Protein AF-A0A969NGI0-F1 (afdb_monomer)

Secondary structure (DSSP, 8-state):
---PBEEEEE--TTT-SS-HHHHHHHHHHHHHTTB-EEEES-HHHHHHTT---HHHH-SSS-EEEEES-HHHHHHHHHHTT----TTTEEEEETTTS-TTHHHHS-B-BS--EEE---S-------EE-TTT-----HHHHH-TT--EEE-TTS-EEES-GGGSPTT--HHHHH-TT--EE-TT-SSTTTTS-SS-----TTSHHHHHHH-S-HHHHHHHHHHHGGGS--

Structure (mmCIF, N/CA/C/O backbone):
data_AF-A0A969NGI0-F1
#
_entry.id   AF-A0A969NGI0-F1
#
loop_
_atom_site.group_PDB
_atom_site.id
_atom_site.type_symbol
_atom_site.label_atom_id
_atom_site.label_alt_id
_atom_site.label_comp_id
_atom_site.label_asym_id
_atom_site.label_entity_id
_atom_site.label_seq_id
_atom_site.pdbx_PDB_ins_code
_atom_site.Cartn_x
_atom_site.Cartn_y
_atom_site.Cartn_z
_atom_site.occupancy
_atom_site.B_iso_or_equiv
_atom_site.auth_seq_id
_atom_site.auth_comp_id
_atom_site.auth_asym_id
_atom_site.auth_atom_id
_atom_site.pdbx_PDB_model_num
ATOM 1 N N . MET A 1 1 ? 30.986 -6.145 -2.342 1.00 46.59 1 MET A N 1
ATOM 2 C CA . MET A 1 1 ? 30.003 -6.347 -3.427 1.00 46.59 1 MET A CA 1
ATOM 3 C C . MET A 1 1 ? 28.870 -5.375 -3.185 1.00 46.59 1 MET A C 1
ATOM 5 O O . MET A 1 1 ? 28.334 -5.388 -2.086 1.00 46.59 1 MET A O 1
ATOM 9 N N . VAL A 1 2 ? 28.566 -4.497 -4.141 1.00 55.62 2 VAL A N 1
ATOM 10 C CA . VAL A 1 2 ? 27.372 -3.644 -4.055 1.00 55.62 2 VAL A CA 1
ATOM 11 C C . VAL A 1 2 ? 26.175 -4.560 -4.284 1.00 55.62 2 VAL A C 1
ATOM 13 O O . VAL A 1 2 ? 26.032 -5.125 -5.365 1.00 55.62 2 VAL A O 1
ATOM 16 N N . THR A 1 3 ? 25.380 -4.804 -3.247 1.00 62.97 3 THR A N 1
ATOM 17 C CA . THR A 1 3 ? 24.124 -5.549 -3.376 1.00 62.97 3 THR A CA 1
ATOM 18 C C . THR A 1 3 ? 23.125 -4.664 -4.106 1.00 62.97 3 THR A C 1
ATOM 20 O O . THR A 1 3 ? 22.650 -3.676 -3.544 1.00 62.97 3 THR A O 1
ATOM 23 N N . MET A 1 4 ? 22.854 -5.008 -5.362 1.00 86.12 4 MET A N 1
ATOM 24 C CA . MET A 1 4 ? 21.851 -4.351 -6.194 1.00 86.12 4 MET A CA 1
ATOM 25 C C . MET A 1 4 ? 20.463 -4.610 -5.604 1.00 86.12 4 MET A C 1
ATOM 27 O O . MET A 1 4 ? 20.178 -5.716 -5.148 1.00 86.12 4 MET A O 1
ATOM 31 N N . SER A 1 5 ? 19.615 -3.585 -5.564 1.00 91.56 5 SER A N 1
ATOM 32 C CA . SER A 1 5 ? 18.258 -3.727 -5.031 1.00 91.56 5 SER A CA 1
ATOM 33 C C . SER A 1 5 ? 17.286 -4.161 -6.126 1.00 91.56 5 SER A C 1
ATOM 35 O O . SER A 1 5 ? 17.428 -3.793 -7.293 1.00 91.56 5 SER A O 1
ATOM 37 N N . LYS A 1 6 ? 16.241 -4.896 -5.754 1.00 93.75 6 LYS A N 1
ATOM 38 C CA . LYS A 1 6 ? 15.090 -5.127 -6.629 1.00 93.75 6 LYS A CA 1
ATOM 39 C C . LYS A 1 6 ? 14.174 -3.917 -6.645 1.00 93.75 6 LYS A C 1
ATOM 41 O O . LYS A 1 6 ? 14.033 -3.235 -5.631 1.00 93.75 6 LYS A O 1
ATOM 46 N N . LEU A 1 7 ? 13.515 -3.692 -7.776 1.00 95.69 7 LEU A N 1
ATOM 47 C CA . LEU A 1 7 ? 12.531 -2.631 -7.935 1.00 95.69 7 LEU A CA 1
ATOM 48 C C . LEU A 1 7 ? 11.138 -3.216 -8.173 1.00 95.69 7 LEU A C 1
ATOM 50 O O . LEU A 1 7 ? 10.926 -4.004 -9.096 1.00 95.69 7 LEU A O 1
ATOM 54 N N . VAL A 1 8 ? 10.174 -2.790 -7.361 1.00 96.94 8 VAL A N 1
ATOM 55 C CA . VAL A 1 8 ? 8.751 -3.091 -7.542 1.00 96.94 8 VAL A CA 1
ATOM 56 C C . VAL A 1 8 ? 7.985 -1.783 -7.689 1.00 96.94 8 VAL A C 1
ATOM 58 O O . VAL A 1 8 ? 8.116 -0.883 -6.861 1.00 96.94 8 VAL A O 1
ATOM 61 N N . LEU A 1 9 ? 7.166 -1.679 -8.732 1.00 96.94 9 LEU A N 1
ATOM 62 C CA . LEU A 1 9 ? 6.321 -0.521 -9.011 1.00 96.94 9 LEU A CA 1
ATOM 63 C C . LEU A 1 9 ? 4.854 -0.942 -8.957 1.00 96.94 9 LEU A C 1
ATOM 65 O O . LEU A 1 9 ? 4.427 -1.780 -9.744 1.00 96.94 9 LEU A O 1
ATOM 69 N N . CYS A 1 10 ? 4.047 -0.349 -8.078 1.00 96.50 10 CYS A N 1
ATOM 70 C CA . CYS A 1 10 ? 2.593 -0.536 -8.119 1.00 96.50 10 CYS A CA 1
ATOM 71 C C . CYS A 1 10 ? 1.940 0.552 -8.968 1.00 96.50 10 CYS A C 1
ATOM 73 O O . CYS A 1 10 ? 1.888 1.701 -8.551 1.00 96.50 10 CYS A O 1
ATOM 75 N N . ALA A 1 11 ? 1.359 0.195 -10.112 1.00 94.94 11 ALA A N 1
ATOM 76 C CA . ALA A 1 11 ? 0.718 1.123 -11.043 1.00 94.94 11 ALA A CA 1
ATOM 77 C C . ALA A 1 11 ? -0.575 1.759 -10.501 1.00 94.94 11 ALA A C 1
ATOM 79 O O . ALA A 1 11 ? -1.042 2.775 -11.018 1.00 94.94 11 ALA A O 1
ATOM 80 N N . CYS A 1 12 ? -1.185 1.157 -9.473 1.00 92.69 12 CYS A N 1
ATOM 81 C CA . CYS A 1 12 ? -2.459 1.590 -8.898 1.00 92.69 12 CYS A CA 1
ATOM 82 C C . CYS A 1 12 ? -3.544 1.827 -9.975 1.00 92.69 12 CYS A C 1
ATOM 84 O O . CYS A 1 12 ? -4.288 2.812 -9.920 1.00 92.69 12 CYS A O 1
ATOM 86 N N . LYS A 1 13 ? -3.656 0.915 -10.953 1.00 90.44 13 LYS A N 1
ATOM 87 C CA . LYS A 1 13 ? -4.439 1.065 -12.197 1.00 90.44 13 LYS A CA 1
ATOM 88 C C . LYS A 1 13 ? -5.887 1.523 -11.976 1.00 90.44 13 LYS A C 1
ATOM 90 O O . LYS A 1 13 ? -6.395 2.335 -12.751 1.00 90.44 13 LYS A O 1
ATOM 95 N N . ARG A 1 14 ? -6.544 1.068 -10.897 1.00 85.88 14 ARG A N 1
ATOM 96 C CA . ARG A 1 14 ? -7.915 1.485 -10.531 1.00 85.88 14 ARG A CA 1
ATOM 97 C C . ARG A 1 14 ? -7.978 2.746 -9.667 1.00 85.88 14 ARG A C 1
ATOM 99 O O . ARG A 1 14 ? -8.937 3.500 -9.764 1.00 85.88 14 ARG A O 1
ATOM 106 N N . GLY A 1 15 ? -6.979 2.966 -8.813 1.00 83.12 15 GLY A N 1
ATOM 107 C CA . GLY A 1 15 ? -6.981 4.044 -7.816 1.00 83.12 15 GLY A CA 1
ATOM 108 C C . GLY A 1 15 ? -6.393 5.363 -8.293 1.00 83.12 15 GLY A C 1
ATOM 109 O O . GLY A 1 15 ? -6.634 6.385 -7.662 1.00 83.12 15 GLY A O 1
ATOM 110 N N . LYS A 1 16 ? -5.601 5.334 -9.374 1.00 84.44 16 LYS A N 1
ATOM 111 C CA . LYS A 1 16 ? -4.950 6.509 -9.975 1.00 84.44 16 LYS A CA 1
ATOM 112 C C . LYS A 1 16 ? -4.146 7.348 -8.969 1.00 84.44 16 LYS A C 1
ATOM 114 O O . LYS A 1 16 ? -4.001 8.553 -9.141 1.00 84.44 16 LYS A O 1
ATOM 119 N N . LYS A 1 17 ? -3.591 6.706 -7.930 1.00 91.12 17 LYS A N 1
ATOM 120 C CA . LYS A 1 17 ? -2.657 7.349 -6.983 1.00 91.12 17 LYS A CA 1
ATOM 121 C C . LYS A 1 17 ? -1.345 7.764 -7.652 1.00 91.12 17 LYS A C 1
ATOM 123 O O . LYS A 1 17 ? -0.640 8.616 -7.126 1.00 91.12 17 LYS A O 1
ATOM 128 N N . ILE A 1 18 ? -1.051 7.177 -8.809 1.00 92.00 18 ILE A N 1
ATOM 129 C CA . ILE A 1 18 ? 0.084 7.500 -9.666 1.00 92.00 18 ILE A CA 1
ATOM 130 C C . ILE A 1 18 ? -0.477 7.891 -11.027 1.00 92.00 18 ILE A C 1
ATOM 132 O O . ILE A 1 18 ? -1.380 7.224 -11.546 1.00 92.00 18 ILE A O 1
ATOM 136 N N . SER A 1 19 ? 0.019 8.989 -11.594 1.00 92.00 19 SER A N 1
ATOM 137 C CA . SER A 1 19 ? -0.389 9.396 -12.934 1.00 92.00 19 SER A CA 1
ATOM 138 C C . SER A 1 19 ? 0.176 8.425 -13.972 1.00 92.00 19 SER A C 1
ATOM 140 O O . SER A 1 19 ? 1.295 7.928 -13.842 1.00 92.00 19 SER A O 1
ATOM 142 N N . ARG A 1 20 ? -0.599 8.170 -15.033 1.00 92.00 20 ARG A N 1
ATOM 143 C CA . ARG A 1 20 ? -0.162 7.302 -16.138 1.00 92.00 20 ARG A CA 1
ATOM 144 C C . ARG A 1 20 ? 1.103 7.831 -16.812 1.00 92.00 20 ARG A C 1
ATOM 146 O O . ARG A 1 20 ? 1.956 7.031 -17.162 1.00 92.00 20 ARG A O 1
ATOM 153 N N . GLN A 1 21 ? 1.221 9.155 -16.936 1.00 93.62 21 GLN A N 1
ATOM 154 C CA . GLN A 1 21 ? 2.397 9.800 -17.513 1.00 93.62 21 GLN A CA 1
ATOM 155 C C . GLN A 1 21 ? 3.650 9.502 -16.688 1.00 93.62 21 GLN A C 1
ATOM 157 O O . GLN A 1 21 ? 4.588 8.927 -17.217 1.00 93.62 21 GLN A O 1
ATOM 162 N N . LYS A 1 22 ? 3.619 9.772 -15.373 1.00 92.94 22 LYS A N 1
ATOM 163 C CA . LYS A 1 22 ? 4.770 9.531 -14.493 1.00 92.94 22 LYS A CA 1
ATOM 164 C C . LYS A 1 22 ? 5.212 8.070 -14.516 1.00 92.94 22 LYS A C 1
ATOM 166 O O . LYS A 1 22 ? 6.403 7.794 -14.571 1.00 92.94 22 LYS A O 1
ATOM 171 N N . LEU A 1 23 ? 4.251 7.142 -14.487 1.00 94.44 23 LEU A N 1
ATOM 172 C CA . LEU A 1 23 ? 4.555 5.719 -14.594 1.00 94.44 23 LEU A CA 1
ATOM 173 C C . LEU A 1 23 ? 5.190 5.387 -15.952 1.00 94.44 23 LEU A C 1
ATOM 175 O O . LEU A 1 23 ? 6.206 4.711 -15.978 1.00 94.44 23 LEU A O 1
ATOM 179 N N . SER A 1 24 ? 4.627 5.880 -17.058 1.00 95.00 24 SER A N 1
ATOM 180 C CA . SER A 1 24 ? 5.176 5.660 -18.402 1.00 95.00 24 SER A CA 1
ATOM 181 C C . SER A 1 24 ? 6.603 6.189 -18.537 1.00 95.00 24 SER A C 1
ATOM 183 O O . SER A 1 24 ? 7.451 5.497 -19.093 1.00 95.00 24 SER A O 1
ATOM 185 N N . ASP A 1 25 ? 6.874 7.385 -18.011 1.00 94.62 25 ASP A N 1
ATOM 186 C CA . ASP A 1 25 ? 8.200 8.002 -18.063 1.00 94.62 25 ASP A CA 1
ATOM 187 C C . ASP A 1 25 ? 9.217 7.177 -17.260 1.00 94.62 25 ASP A C 1
ATOM 189 O O . ASP A 1 25 ? 10.333 6.945 -17.720 1.00 94.62 25 ASP A O 1
ATOM 193 N N . TRP A 1 26 ? 8.824 6.689 -16.077 1.00 95.06 26 TRP A N 1
ATOM 194 C CA . TRP A 1 26 ? 9.656 5.796 -15.268 1.00 95.06 26 TRP A CA 1
ATOM 195 C C . TRP A 1 26 ? 9.949 4.472 -15.962 1.00 95.06 26 TRP A C 1
ATOM 197 O O . TRP A 1 26 ? 11.100 4.054 -15.983 1.00 95.06 26 TRP A O 1
ATOM 207 N N . LEU A 1 27 ? 8.938 3.814 -16.533 1.00 95.69 27 LEU A N 1
ATOM 208 C CA . LEU A 1 27 ? 9.131 2.533 -17.218 1.00 95.69 27 LEU A CA 1
ATOM 209 C C . LEU A 1 27 ? 10.072 2.687 -18.419 1.00 95.69 27 LEU A C 1
ATOM 211 O O . LEU A 1 27 ? 11.029 1.930 -18.532 1.00 95.69 27 LEU A O 1
ATOM 215 N N . HIS A 1 28 ? 9.870 3.724 -19.237 1.00 95.50 28 HIS A N 1
ATOM 216 C CA . HIS A 1 28 ? 10.745 4.028 -20.370 1.00 95.50 28 HIS A CA 1
ATOM 217 C C . HIS A 1 28 ? 12.202 4.260 -19.937 1.00 95.50 28 HIS A C 1
ATOM 219 O O . HIS A 1 28 ? 13.128 3.760 -20.570 1.00 95.50 28 HIS A O 1
ATOM 225 N N . GLU A 1 29 ? 12.422 4.994 -18.845 1.00 93.31 29 GLU A N 1
ATOM 226 C CA . GLU A 1 29 ? 13.767 5.228 -18.310 1.00 93.31 29 GLU A CA 1
ATOM 227 C C . GLU A 1 29 ? 14.429 3.940 -17.801 1.00 93.31 29 GLU A C 1
ATOM 229 O O . GLU A 1 29 ? 15.599 3.687 -18.086 1.00 93.31 29 GLU A O 1
ATOM 234 N N . LEU A 1 30 ? 13.683 3.106 -17.073 1.00 95.00 30 LEU A N 1
ATOM 235 C CA . LEU A 1 30 ? 14.184 1.833 -16.556 1.00 95.00 30 LEU A CA 1
ATOM 236 C C . LEU A 1 30 ? 14.555 0.874 -17.689 1.00 95.00 30 LEU A C 1
ATOM 238 O O . LEU A 1 30 ? 15.630 0.271 -17.646 1.00 95.00 30 LEU A O 1
ATOM 242 N N . ASP A 1 31 ? 13.709 0.791 -18.719 1.00 94.94 31 ASP A N 1
ATOM 243 C CA . ASP A 1 31 ? 13.956 -0.018 -19.912 1.00 94.94 31 ASP A CA 1
ATOM 244 C C . ASP A 1 31 ? 15.225 0.463 -20.645 1.00 94.94 31 ASP A C 1
ATOM 246 O O . ASP A 1 31 ? 16.099 -0.347 -20.960 1.00 94.94 31 ASP A O 1
ATOM 250 N N . ASN A 1 32 ? 15.400 1.781 -20.826 1.00 93.56 32 ASN A N 1
ATOM 251 C CA . ASN A 1 32 ? 16.601 2.361 -21.449 1.00 93.56 32 ASN A CA 1
ATOM 252 C C . ASN A 1 32 ? 17.891 2.048 -20.681 1.00 93.56 32 ASN A C 1
ATOM 254 O O . ASN A 1 32 ? 18.953 1.874 -21.279 1.00 93.56 32 ASN A O 1
ATOM 258 N N . GLN A 1 33 ? 17.809 1.965 -19.354 1.00 91.44 33 GLN A N 1
ATOM 259 C CA . GLN A 1 33 ? 18.940 1.625 -18.496 1.00 91.44 33 GLN A CA 1
ATOM 260 C C . GLN A 1 33 ? 19.107 0.114 -18.270 1.00 91.44 33 GLN A C 1
ATOM 262 O O . GLN A 1 33 ? 19.996 -0.284 -17.505 1.00 91.44 33 GLN A O 1
ATOM 267 N N . ASN A 1 34 ? 18.279 -0.732 -18.894 1.00 94.25 34 ASN A N 1
ATOM 268 C CA . ASN A 1 34 ? 18.240 -2.183 -18.686 1.00 94.25 34 ASN A CA 1
ATOM 269 C C . ASN A 1 34 ? 18.039 -2.578 -17.204 1.00 94.25 34 ASN A C 1
ATOM 271 O O . ASN A 1 34 ? 18.604 -3.566 -16.730 1.00 94.25 34 ASN A O 1
ATOM 275 N N . VAL A 1 35 ? 17.298 -1.771 -16.439 1.00 94.19 35 VAL A N 1
ATOM 276 C CA . VAL A 1 35 ? 16.953 -2.060 -15.040 1.00 94.19 35 VAL A CA 1
ATOM 277 C C . VAL A 1 35 ? 15.748 -2.995 -15.000 1.00 94.19 35 VAL A C 1
ATOM 279 O O . VAL A 1 35 ? 14.689 -2.670 -15.529 1.00 94.19 35 VAL A O 1
ATOM 282 N N . ALA A 1 36 ? 15.893 -4.133 -14.321 1.00 94.19 36 ALA A N 1
ATOM 283 C CA . ALA A 1 36 ? 14.798 -5.067 -14.107 1.00 94.19 36 ALA A CA 1
ATOM 284 C C . ALA A 1 36 ? 13.831 -4.523 -13.048 1.00 94.19 36 ALA A C 1
ATOM 286 O O . ALA A 1 36 ? 14.239 -4.133 -11.950 1.00 94.19 36 ALA A O 1
ATOM 287 N N . TYR A 1 37 ? 12.534 -4.571 -13.342 1.00 95.38 37 TYR A N 1
ATOM 288 C CA . TYR A 1 37 ? 11.488 -4.226 -12.382 1.00 95.38 37 TYR A CA 1
ATOM 289 C C . TYR A 1 37 ? 10.327 -5.219 -12.399 1.00 95.38 37 TYR A C 1
ATOM 291 O O . TYR A 1 37 ? 10.064 -5.922 -13.374 1.00 95.38 37 TYR A O 1
ATOM 299 N N . THR A 1 38 ? 9.586 -5.249 -11.295 1.00 96.69 38 THR A N 1
ATOM 300 C CA . THR A 1 38 ? 8.280 -5.907 -11.213 1.00 96.69 38 THR A CA 1
ATOM 301 C C . THR A 1 38 ? 7.183 -4.855 -11.231 1.00 96.69 38 THR A C 1
ATOM 303 O O . THR A 1 38 ? 7.055 -4.073 -10.290 1.00 96.69 38 THR A O 1
ATOM 306 N N . LEU A 1 39 ? 6.371 -4.839 -12.284 1.00 96.94 39 LEU A N 1
ATOM 307 C CA . LEU A 1 39 ? 5.203 -3.973 -12.388 1.00 96.94 39 LEU A CA 1
ATOM 308 C C . LEU A 1 39 ? 3.969 -4.684 -11.829 1.00 96.94 39 LEU A C 1
ATOM 310 O O . LEU A 1 39 ? 3.529 -5.700 -12.354 1.00 96.94 39 LEU A O 1
ATOM 314 N N . VAL A 1 40 ? 3.383 -4.132 -10.776 1.00 96.00 40 VAL A N 1
ATOM 315 C CA . VAL A 1 40 ? 2.151 -4.617 -10.152 1.00 96.00 40 VAL A CA 1
ATOM 316 C C . VAL A 1 40 ? 0.988 -3.727 -10.582 1.00 96.00 40 VAL A C 1
ATOM 318 O O . VAL A 1 40 ? 0.948 -2.552 -10.224 1.00 96.00 40 VAL A O 1
ATOM 321 N N . ASP A 1 41 ? 0.003 -4.269 -11.300 1.00 93.81 41 ASP A N 1
ATOM 322 C CA . ASP A 1 41 ? -1.117 -3.468 -11.823 1.00 93.81 41 ASP A CA 1
ATOM 323 C C . ASP A 1 41 ? -1.959 -2.827 -10.707 1.00 93.81 41 ASP A C 1
ATOM 325 O O . ASP A 1 41 ? -2.266 -1.627 -10.734 1.00 93.81 41 ASP A O 1
ATOM 329 N N . ASP A 1 42 ? -2.342 -3.622 -9.706 1.00 93.06 42 ASP A N 1
ATOM 330 C CA . ASP A 1 42 ? -3.103 -3.152 -8.550 1.00 93.06 42 ASP A CA 1
ATOM 331 C C . ASP A 1 42 ? -2.818 -4.004 -7.309 1.00 93.06 42 ASP A C 1
ATOM 333 O O . ASP A 1 42 ? -3.464 -5.027 -7.068 1.00 93.06 42 ASP A O 1
ATOM 337 N N . LEU A 1 43 ? -1.870 -3.544 -6.485 1.00 95.12 43 LEU A N 1
ATOM 338 C CA . LEU A 1 43 ? -1.505 -4.209 -5.230 1.00 95.12 43 LEU A CA 1
ATOM 339 C C . LEU A 1 43 ? -2.720 -4.435 -4.323 1.00 95.12 43 LEU A C 1
ATOM 341 O O . LEU A 1 43 ? -2.817 -5.469 -3.672 1.00 95.12 43 LEU A O 1
ATOM 345 N N . CYS A 1 44 ? -3.673 -3.499 -4.299 1.00 93.81 44 CYS A N 1
ATOM 346 C CA . CYS A 1 44 ? -4.852 -3.646 -3.456 1.00 93.81 44 CYS A CA 1
ATOM 347 C C . CYS A 1 44 ? -5.727 -4.822 -3.910 1.00 93.81 44 CYS A C 1
ATOM 349 O O . CYS A 1 44 ? -6.346 -5.473 -3.073 1.00 93.81 44 CYS A O 1
ATOM 351 N N . GLY A 1 45 ? -5.796 -5.090 -5.215 1.00 91.94 45 GLY A N 1
ATOM 352 C CA . GLY A 1 45 ? -6.621 -6.170 -5.758 1.00 91.94 45 GLY A CA 1
ATOM 353 C C . GLY A 1 45 ? -6.004 -7.528 -5.488 1.00 91.94 45 GLY A C 1
ATOM 354 O O . GLY A 1 45 ? -6.692 -8.454 -5.061 1.00 91.94 45 GLY A O 1
ATOM 355 N N . LEU A 1 46 ? -4.688 -7.610 -5.669 1.00 92.06 46 LEU A N 1
ATOM 356 C CA . LEU A 1 46 ? -3.923 -8.814 -5.379 1.00 92.06 46 LEU A CA 1
ATOM 357 C C . LEU A 1 46 ? -3.942 -9.146 -3.884 1.00 92.06 46 LEU A C 1
ATOM 359 O O . LEU A 1 46 ? -4.242 -10.284 -3.527 1.00 92.06 46 LEU A O 1
ATOM 363 N N . ALA A 1 47 ? -3.715 -8.152 -3.018 1.00 92.00 47 ALA A N 1
ATOM 364 C CA . ALA A 1 47 ? -3.728 -8.337 -1.568 1.00 92.00 47 ALA A CA 1
ATOM 365 C C . ALA A 1 47 ? -5.105 -8.776 -1.048 1.00 92.00 47 ALA A C 1
ATOM 367 O O . ALA A 1 47 ? -5.194 -9.719 -0.270 1.00 92.00 47 ALA A O 1
ATOM 368 N N . ALA A 1 48 ? -6.192 -8.162 -1.530 1.00 88.38 48 ALA A N 1
ATOM 369 C CA . ALA A 1 48 ? -7.554 -8.515 -1.115 1.00 88.38 48 ALA A CA 1
ATOM 370 C C . ALA A 1 48 ? -7.978 -9.937 -1.520 1.00 88.38 48 ALA A C 1
ATOM 372 O O . ALA A 1 48 ? -8.961 -10.455 -0.998 1.00 88.38 48 ALA A O 1
ATOM 373 N N . LYS A 1 49 ? -7.302 -10.546 -2.500 1.00 84.88 49 LYS A N 1
ATOM 374 C CA . LYS A 1 49 ? -7.626 -11.884 -3.012 1.00 84.88 49 LYS A CA 1
ATOM 375 C C . LYS A 1 49 ? -6.555 -12.929 -2.701 1.00 84.88 49 LYS A C 1
ATOM 377 O O . LYS A 1 49 ? -6.672 -14.033 -3.223 1.00 84.88 49 LYS A O 1
ATOM 382 N N . GLY A 1 50 ? -5.541 -12.589 -1.899 1.00 79.88 50 GLY A N 1
ATOM 383 C CA . GLY A 1 50 ? -4.431 -13.492 -1.574 1.00 79.88 50 GLY A CA 1
ATOM 384 C C . GLY A 1 50 ? -3.664 -13.963 -2.814 1.00 79.88 50 GLY A C 1
ATOM 385 O O . GLY A 1 50 ? -3.273 -15.118 -2.892 1.00 79.88 50 GLY A O 1
ATOM 386 N N . LYS A 1 51 ? -3.529 -13.098 -3.828 1.00 83.44 51 LYS A N 1
ATOM 387 C CA . LYS A 1 51 ? -2.920 -13.419 -5.134 1.00 83.44 51 LYS A CA 1
ATOM 388 C C . LYS A 1 51 ? -1.533 -12.811 -5.331 1.00 83.44 51 LYS A C 1
ATOM 390 O O . LYS A 1 51 ? -1.125 -12.588 -6.465 1.00 83.44 51 LYS A O 1
ATOM 395 N N . ILE A 1 52 ? -0.868 -12.450 -4.244 1.00 88.00 52 ILE A N 1
ATOM 396 C CA . ILE A 1 52 ? 0.501 -11.950 -4.268 1.00 88.00 52 ILE A CA 1
ATOM 397 C C . ILE A 1 52 ? 1.291 -12.697 -3.211 1.00 88.00 52 ILE A C 1
ATOM 399 O O . ILE A 1 52 ? 0.859 -12.785 -2.062 1.00 88.00 52 ILE A O 1
ATOM 403 N N . GLU A 1 53 ? 2.430 -13.234 -3.615 1.00 87.44 53 GLU A N 1
ATOM 404 C CA . GLU A 1 53 ? 3.342 -13.973 -2.753 1.00 87.44 53 GLU A CA 1
ATOM 405 C C . GLU A 1 53 ? 4.626 -13.174 -2.509 1.00 87.44 53 GLU A C 1
ATOM 407 O O . GLU A 1 53 ? 4.896 -12.165 -3.160 1.00 87.44 53 GLU A O 1
ATOM 412 N N . LEU A 1 54 ? 5.455 -13.609 -1.554 1.00 84.06 54 LEU A N 1
ATOM 413 C CA . LEU A 1 54 ? 6.737 -12.945 -1.315 1.00 84.06 54 LEU A CA 1
ATOM 414 C C . LEU A 1 54 ? 7.625 -13.013 -2.565 1.00 84.06 54 LEU A C 1
ATOM 416 O O . LEU A 1 54 ? 8.130 -11.979 -2.978 1.00 84.06 54 LEU A O 1
ATOM 420 N N . SER A 1 55 ? 7.730 -14.187 -3.197 1.00 83.88 55 SER A N 1
ATOM 421 C CA . SER A 1 55 ? 8.501 -14.459 -4.427 1.00 83.88 55 SER A CA 1
ATOM 422 C C . SER A 1 55 ? 8.134 -13.546 -5.604 1.00 83.88 55 SER A C 1
ATOM 424 O O . SER A 1 55 ? 8.960 -13.262 -6.481 1.00 83.88 55 SER A O 1
ATOM 426 N N . ASP A 1 56 ? 6.901 -13.041 -5.619 1.00 81.81 56 ASP A N 1
ATOM 427 C CA . ASP A 1 56 ? 6.440 -12.089 -6.616 1.00 81.81 56 ASP A CA 1
ATOM 428 C C . ASP A 1 56 ? 7.153 -10.743 -6.494 1.00 81.81 56 ASP A C 1
ATOM 430 O O . ASP A 1 56 ? 7.438 -10.116 -7.514 1.00 81.81 56 ASP A O 1
ATOM 434 N N . VAL A 1 57 ? 7.484 -10.319 -5.276 1.00 83.31 57 VAL A N 1
ATOM 435 C CA . VAL A 1 57 ? 7.998 -8.973 -4.985 1.00 83.31 57 VAL A CA 1
ATOM 436 C C . VAL A 1 57 ? 9.409 -8.959 -4.397 1.00 83.31 57 VAL A C 1
ATOM 438 O O . VAL A 1 57 ? 10.068 -7.929 -4.462 1.00 83.31 57 VAL A O 1
ATOM 441 N N . SER A 1 58 ? 9.898 -10.072 -3.850 1.00 85.38 58 SER A N 1
ATOM 442 C CA . SER A 1 58 ? 11.224 -10.217 -3.248 1.00 85.38 58 SER A CA 1
ATOM 443 C C . SER A 1 58 ? 11.649 -11.691 -3.183 1.00 85.38 58 SER A C 1
ATOM 445 O O . SER A 1 58 ? 10.836 -12.591 -3.029 1.00 85.38 58 SER A O 1
ATOM 447 N N . ASP A 1 59 ? 12.946 -11.957 -3.255 1.00 81.44 59 ASP A N 1
ATOM 448 C CA . ASP A 1 59 ? 13.568 -13.270 -3.009 1.00 81.44 59 ASP A CA 1
ATOM 449 C C . ASP A 1 59 ? 14.490 -13.245 -1.780 1.00 81.44 59 ASP A C 1
ATOM 451 O O . ASP A 1 59 ? 15.347 -14.108 -1.607 1.00 81.44 59 ASP A O 1
ATOM 455 N N . GLY A 1 60 ? 14.313 -12.246 -0.911 1.00 77.00 60 GLY A N 1
ATOM 456 C CA . GLY A 1 60 ? 15.137 -12.048 0.277 1.00 77.00 60 GLY A CA 1
ATOM 457 C C . GLY A 1 60 ? 16.254 -11.018 0.106 1.00 77.00 60 GLY A C 1
ATOM 458 O O . GLY A 1 60 ? 16.887 -10.693 1.116 1.00 77.00 60 GLY A O 1
ATOM 459 N N . GLU A 1 61 ? 16.454 -10.481 -1.101 1.00 85.19 61 GLU A N 1
ATOM 460 C CA . GLU A 1 61 ? 17.283 -9.300 -1.366 1.00 85.19 61 GLU A CA 1
ATOM 461 C C . GLU A 1 61 ? 16.581 -7.989 -0.976 1.00 85.19 61 GLU A C 1
ATOM 463 O O . GLU A 1 61 ? 15.356 -7.919 -0.805 1.00 85.19 61 GLU A O 1
ATOM 468 N N . LYS A 1 62 ? 17.369 -6.911 -0.863 1.00 92.81 62 LYS A N 1
ATOM 469 C CA . LYS A 1 62 ? 16.836 -5.565 -0.637 1.00 92.81 62 LYS A CA 1
ATOM 470 C C . LYS A 1 62 ? 15.901 -5.186 -1.789 1.00 92.81 62 LYS A C 1
ATOM 472 O O . LYS A 1 62 ? 16.255 -5.302 -2.957 1.00 92.81 62 LYS A O 1
ATOM 477 N N . THR A 1 63 ? 14.700 -4.744 -1.454 1.00 95.00 63 THR A N 1
ATOM 478 C CA . THR A 1 63 ? 13.605 -4.467 -2.381 1.00 95.00 63 THR A CA 1
ATOM 479 C C . THR A 1 63 ? 13.106 -3.048 -2.153 1.00 95.00 63 THR A C 1
ATOM 481 O O . THR A 1 63 ? 12.607 -2.722 -1.077 1.00 95.00 63 THR A O 1
ATOM 484 N N . VAL A 1 64 ? 13.211 -2.202 -3.172 1.00 96.06 64 VAL A N 1
ATOM 485 C CA . VAL A 1 64 ? 12.580 -0.883 -3.191 1.00 96.06 64 VAL A CA 1
ATOM 486 C C . VAL A 1 64 ? 11.200 -1.026 -3.815 1.00 96.06 64 VAL A C 1
ATOM 488 O O . VAL A 1 64 ? 11.058 -1.474 -4.953 1.00 96.06 64 VAL A O 1
ATOM 491 N N . PHE A 1 65 ? 10.173 -0.640 -3.068 1.00 96.31 65 PHE A N 1
ATOM 492 C CA . PHE A 1 65 ? 8.785 -0.725 -3.491 1.00 96.31 65 PHE A CA 1
ATOM 493 C C . PHE A 1 65 ? 8.210 0.683 -3.626 1.00 96.31 65 PHE A C 1
ATOM 495 O O . PHE A 1 65 ? 7.997 1.380 -2.634 1.00 96.31 65 PHE A O 1
ATOM 502 N N . ILE A 1 66 ? 7.911 1.098 -4.853 1.00 97.12 66 ILE A N 1
ATOM 503 C CA . ILE A 1 66 ? 7.361 2.421 -5.147 1.00 97.12 66 ILE A CA 1
ATOM 504 C C . ILE A 1 66 ? 5.882 2.298 -5.518 1.00 97.12 66 ILE A C 1
ATOM 506 O O . ILE A 1 66 ? 5.493 1.484 -6.357 1.00 97.12 66 ILE A O 1
ATOM 510 N N . GLY A 1 67 ? 5.029 3.114 -4.902 1.00 97.00 67 GLY A N 1
ATOM 511 C CA . GLY A 1 67 ? 3.591 3.039 -5.153 1.00 97.00 67 GLY A CA 1
ATOM 512 C C . GLY A 1 67 ? 2.791 4.174 -4.523 1.00 97.00 67 GLY A C 1
ATOM 513 O O . GLY A 1 67 ? 3.123 5.342 -4.685 1.00 97.00 67 GLY A O 1
ATOM 514 N N . CYS A 1 68 ? 1.695 3.849 -3.832 1.00 96.06 68 CYS A N 1
ATOM 515 C CA . CYS A 1 68 ? 0.946 4.839 -3.053 1.00 96.06 68 CYS A CA 1
ATOM 516 C C . CYS A 1 68 ? 1.684 5.176 -1.741 1.00 96.06 68 CYS A C 1
ATOM 518 O O . CYS A 1 68 ? 2.901 5.315 -1.730 1.00 96.06 68 CYS A O 1
ATOM 520 N N . GLN A 1 69 ? 0.968 5.326 -0.627 1.00 97.31 69 GLN A N 1
ATOM 521 C C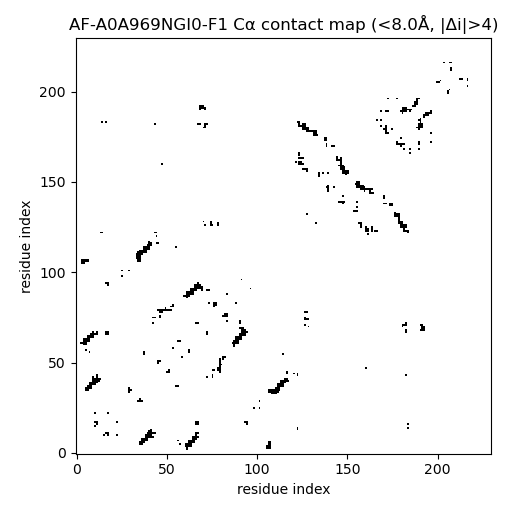A . GLN A 1 69 ? 1.589 5.637 0.657 1.00 97.31 69 GLN A CA 1
ATOM 522 C C . GLN A 1 69 ? 2.395 4.441 1.198 1.00 97.31 69 GLN A C 1
ATOM 524 O O . GLN A 1 69 ? 1.889 3.313 1.151 1.00 97.31 69 GLN A O 1
ATOM 529 N N . PRO A 1 70 ? 3.594 4.652 1.781 1.00 97.25 70 PRO A N 1
ATOM 530 C CA . PRO A 1 70 ? 4.403 3.586 2.374 1.00 97.25 70 PRO A CA 1
ATOM 531 C C . PRO A 1 70 ? 3.636 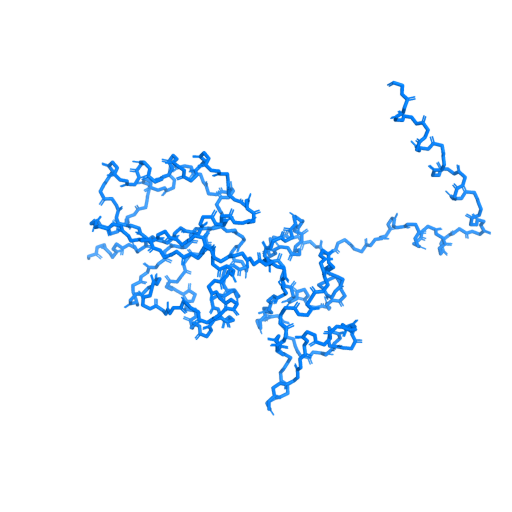2.730 3.387 1.00 97.25 70 PRO A C 1
ATOM 533 O O . PRO A 1 70 ? 3.625 1.503 3.281 1.00 97.25 70 PRO A O 1
ATOM 536 N N . LYS A 1 71 ? 2.903 3.368 4.312 1.00 97.00 71 LYS A N 1
ATOM 537 C CA . LYS A 1 71 ? 2.067 2.676 5.307 1.00 97.00 71 LYS A CA 1
ATOM 538 C C . LYS A 1 71 ? 0.975 1.826 4.652 1.00 97.00 71 LYS A C 1
ATOM 540 O O . LYS A 1 71 ? 0.679 0.734 5.129 1.00 97.00 71 LYS A O 1
ATOM 545 N N . ALA A 1 72 ? 0.390 2.294 3.549 1.00 97.25 72 ALA A N 1
ATOM 546 C CA . ALA A 1 72 ? -0.616 1.534 2.816 1.00 97.25 72 ALA A CA 1
ATOM 547 C C . ALA A 1 72 ? -0.008 0.298 2.143 1.00 97.25 72 ALA A C 1
ATOM 549 O O . ALA A 1 72 ? -0.526 -0.799 2.323 1.00 97.25 72 ALA A O 1
ATOM 550 N N . MET A 1 73 ? 1.101 0.452 1.413 1.00 97.12 73 MET A N 1
ATOM 551 C CA . MET A 1 73 ? 1.769 -0.669 0.736 1.00 97.12 73 MET A CA 1
ATOM 552 C C . MET A 1 73 ? 2.247 -1.735 1.723 1.00 97.12 73 MET A C 1
ATOM 554 O O . MET A 1 73 ? 1.972 -2.918 1.531 1.00 97.12 73 MET A O 1
ATOM 558 N N . ARG A 1 74 ? 2.880 -1.309 2.821 1.00 96.88 74 ARG A N 1
ATOM 559 C CA . ARG A 1 74 ? 3.320 -2.188 3.908 1.00 96.88 74 ARG A CA 1
ATOM 560 C C . ARG A 1 74 ? 2.172 -3.031 4.457 1.00 96.88 74 ARG A C 1
ATOM 562 O O . ARG A 1 74 ? 2.289 -4.251 4.546 1.00 96.88 74 ARG A O 1
ATOM 569 N N . ASN A 1 75 ? 1.064 -2.388 4.823 1.00 96.56 75 ASN A N 1
ATOM 570 C CA . ASN A 1 75 ? -0.060 -3.085 5.445 1.00 96.56 75 ASN A CA 1
ATOM 571 C C . ASN A 1 75 ? -0.873 -3.909 4.436 1.00 96.56 75 ASN A C 1
ATOM 573 O O . ASN A 1 75 ? -1.445 -4.920 4.822 1.00 96.56 75 ASN A O 1
ATOM 577 N N . LEU A 1 76 ? -0.855 -3.563 3.145 1.00 95.88 76 LEU A N 1
ATOM 578 C CA . LEU A 1 76 ? -1.396 -4.414 2.080 1.00 95.88 76 LEU A CA 1
ATOM 579 C C . LEU A 1 76 ? -0.623 -5.730 1.942 1.00 95.88 76 LEU A C 1
ATOM 581 O O . LEU A 1 76 ? -1.247 -6.784 1.874 1.00 95.88 76 LEU A O 1
ATOM 585 N N . LEU A 1 77 ? 0.714 -5.685 1.937 1.00 95.44 77 LEU A N 1
ATOM 586 C CA . LEU A 1 77 ? 1.539 -6.897 1.880 1.00 95.44 77 LEU A CA 1
ATOM 587 C C . LEU A 1 77 ? 1.345 -7.760 3.132 1.00 95.44 77 LEU A C 1
ATOM 589 O O . LEU A 1 77 ? 1.099 -8.957 3.013 1.00 95.44 77 LEU A O 1
ATOM 593 N N . LYS A 1 78 ? 1.347 -7.147 4.324 1.00 93.88 78 LYS A N 1
ATOM 594 C CA . LYS A 1 78 ? 1.050 -7.859 5.579 1.00 93.88 78 LYS A CA 1
ATOM 595 C C . LYS A 1 78 ? -0.339 -8.503 5.559 1.00 93.88 78 LYS A C 1
ATOM 597 O O . LYS A 1 78 ? -0.480 -9.652 5.959 1.00 93.88 78 LYS A O 1
ATOM 602 N N . ASN A 1 79 ? -1.352 -7.800 5.045 1.00 90.81 79 ASN A N 1
ATOM 603 C CA . ASN A 1 79 ? -2.709 -8.333 4.898 1.00 90.81 79 ASN A CA 1
ATOM 604 C C . ASN A 1 79 ? -2.791 -9.483 3.880 1.00 90.81 79 ASN A C 1
ATOM 606 O O . ASN A 1 79 ? -3.671 -10.326 3.988 1.00 90.81 79 ASN A O 1
ATOM 610 N N . ALA A 1 80 ? -1.880 -9.533 2.906 1.00 91.31 80 ALA A N 1
ATOM 611 C CA . ALA A 1 80 ? -1.741 -10.654 1.980 1.00 91.31 80 ALA A CA 1
ATOM 612 C C . ALA A 1 80 ? -0.979 -11.854 2.585 1.00 91.31 80 ALA A C 1
ATOM 614 O O . ALA A 1 80 ? -0.740 -12.832 1.887 1.00 91.31 80 ALA A O 1
ATOM 615 N N . GLY A 1 81 ? -0.571 -11.784 3.859 1.00 90.25 81 GLY A N 1
ATOM 616 C CA . GLY A 1 81 ? 0.215 -12.823 4.530 1.00 90.25 81 GLY A CA 1
ATOM 617 C C . GLY A 1 81 ? 1.728 -12.718 4.305 1.00 90.25 81 GLY A C 1
ATOM 618 O O . GLY A 1 81 ? 2.476 -13.581 4.764 1.00 90.25 81 GLY A O 1
ATOM 619 N N . ILE A 1 82 ? 2.207 -11.664 3.638 1.00 92.12 82 ILE A N 1
ATOM 620 C CA . ILE A 1 82 ? 3.635 -11.464 3.377 1.00 92.12 82 ILE A CA 1
ATOM 621 C C . ILE A 1 82 ? 4.297 -10.829 4.603 1.00 92.12 82 ILE A C 1
ATOM 623 O O . ILE A 1 82 ? 3.918 -9.745 5.055 1.00 92.12 82 ILE A O 1
ATOM 627 N N . GLN A 1 83 ? 5.338 -11.485 5.115 1.00 89.88 83 GLN A N 1
ATOM 628 C CA . GLN A 1 83 ? 6.185 -10.932 6.168 1.00 89.88 83 GLN A CA 1
ATOM 629 C C . GLN A 1 83 ? 7.074 -9.831 5.585 1.00 89.88 83 GLN A C 1
ATOM 631 O O . GLN A 1 83 ? 7.910 -10.077 4.716 1.00 89.88 83 GLN A O 1
ATOM 636 N N . VAL A 1 84 ? 6.881 -8.605 6.064 1.00 92.50 84 VAL A N 1
ATOM 637 C CA . VAL A 1 84 ? 7.647 -7.436 5.627 1.00 92.50 84 VAL A CA 1
ATOM 638 C C . VAL A 1 84 ? 8.775 -7.185 6.624 1.00 92.50 84 VAL A C 1
ATOM 640 O O . VAL A 1 84 ? 8.520 -6.727 7.737 1.00 92.50 84 VAL A O 1
ATOM 643 N N . ASP A 1 85 ? 10.009 -7.478 6.214 1.00 91.44 85 ASP A N 1
ATOM 644 C CA . ASP A 1 85 ? 11.229 -7.110 6.941 1.00 91.44 85 ASP A CA 1
ATOM 645 C C . ASP A 1 85 ? 11.616 -5.666 6.596 1.00 91.44 85 ASP A C 1
ATOM 647 O O . ASP A 1 85 ? 11.949 -5.353 5.451 1.00 91.44 85 ASP A O 1
ATOM 651 N N . GLU A 1 86 ? 11.575 -4.788 7.597 1.00 89.25 86 GLU A N 1
ATOM 652 C CA . GLU A 1 86 ? 11.875 -3.356 7.474 1.00 89.25 86 GLU A CA 1
ATOM 653 C C . GLU A 1 86 ? 13.315 -3.070 7.014 1.00 89.25 86 GLU A C 1
ATOM 655 O O . GLU A 1 86 ? 13.580 -2.007 6.462 1.00 89.25 86 GLU A O 1
ATOM 660 N N . ASN A 1 87 ? 14.247 -4.015 7.188 1.00 91.06 87 ASN A N 1
ATOM 661 C CA . ASN A 1 87 ? 15.622 -3.867 6.700 1.00 91.06 87 ASN A CA 1
ATOM 662 C C . ASN A 1 87 ? 15.765 -4.237 5.219 1.00 91.06 87 ASN A C 1
ATOM 664 O O . ASN A 1 87 ? 16.750 -3.868 4.575 1.00 91.06 87 ASN A O 1
ATOM 668 N N . LYS A 1 88 ? 14.802 -4.992 4.679 1.00 92.81 88 LYS A N 1
ATOM 669 C CA . LYS A 1 88 ? 14.814 -5.468 3.292 1.00 92.81 88 LYS A CA 1
ATOM 670 C C . LYS A 1 88 ? 13.884 -4.672 2.399 1.00 92.81 88 LYS A C 1
ATOM 672 O O . LYS A 1 88 ? 14.225 -4.471 1.241 1.00 92.81 88 LYS A O 1
ATOM 677 N N . PHE A 1 89 ? 12.741 -4.221 2.904 1.00 95.06 89 PHE A N 1
ATOM 678 C CA . PHE A 1 89 ? 11.781 -3.448 2.125 1.00 95.06 89 PHE A CA 1
ATOM 679 C C . PHE A 1 89 ? 11.922 -1.949 2.383 1.00 95.06 89 PHE A C 1
ATOM 681 O O . PHE A 1 89 ? 11.672 -1.474 3.487 1.00 95.06 89 PHE A O 1
ATOM 688 N N . ASP A 1 90 ? 12.229 -1.197 1.330 1.00 95.50 90 ASP A N 1
ATOM 689 C CA . ASP A 1 90 ? 12.190 0.263 1.336 1.00 95.50 90 ASP A CA 1
ATOM 690 C C . ASP A 1 90 ? 10.979 0.754 0.532 1.00 95.50 90 ASP A C 1
ATOM 692 O O . ASP A 1 90 ? 10.947 0.661 -0.696 1.00 95.50 90 ASP A O 1
ATOM 696 N N . PHE A 1 91 ? 9.955 1.253 1.223 1.00 96.88 91 PHE A N 1
ATOM 697 C CA . PHE A 1 91 ? 8.725 1.735 0.596 1.00 96.88 91 PHE A CA 1
ATOM 698 C C . PHE A 1 91 ? 8.809 3.230 0.288 1.00 96.88 91 PHE A C 1
ATOM 700 O O . PHE A 1 91 ? 8.978 4.044 1.196 1.00 96.88 91 PHE A O 1
ATOM 707 N N . LYS A 1 92 ? 8.589 3.609 -0.973 1.00 96.69 92 LYS A N 1
ATOM 708 C CA . LYS A 1 92 ? 8.599 5.007 -1.422 1.00 96.69 92 LYS A CA 1
ATOM 709 C C . LYS A 1 92 ? 7.244 5.445 -1.975 1.00 96.69 92 LYS A C 1
ATOM 711 O O . LYS A 1 92 ? 6.617 4.746 -2.775 1.00 96.69 92 LYS A O 1
ATOM 716 N N . ASN A 1 93 ? 6.802 6.638 -1.580 1.00 96.50 93 ASN A N 1
ATOM 717 C CA . ASN A 1 93 ? 5.615 7.256 -2.158 1.00 96.50 93 ASN A CA 1
ATOM 718 C C . ASN A 1 93 ? 5.925 7.744 -3.575 1.00 96.50 93 ASN A C 1
ATOM 720 O O . ASN A 1 93 ? 6.788 8.601 -3.768 1.00 96.50 93 ASN A O 1
ATOM 724 N N . ALA A 1 94 ? 5.196 7.255 -4.576 1.00 95.50 94 ALA A N 1
ATOM 725 C CA . ALA A 1 94 ? 5.458 7.627 -5.957 1.00 95.50 94 ALA A CA 1
ATOM 726 C C . ALA A 1 94 ? 5.231 9.113 -6.238 1.00 95.50 94 ALA A C 1
ATOM 728 O O . ALA A 1 94 ? 5.887 9.653 -7.115 1.00 95.50 94 ALA A O 1
ATOM 729 N N . LYS A 1 95 ? 4.322 9.799 -5.539 1.00 93.25 95 LYS A N 1
ATOM 730 C CA . LYS A 1 95 ? 4.094 11.244 -5.697 1.00 93.25 95 LYS A CA 1
ATOM 731 C C . LYS A 1 95 ? 5.318 12.048 -5.256 1.00 93.25 95 LYS A C 1
ATOM 733 O O . LYS A 1 95 ? 5.701 12.971 -5.967 1.00 93.25 95 LYS A O 1
ATOM 738 N N . GLU A 1 96 ? 5.925 11.667 -4.138 1.00 93.44 96 GLU A N 1
ATOM 739 C CA . GLU A 1 96 ? 7.055 12.370 -3.508 1.00 93.44 96 GLU A CA 1
ATOM 740 C C . GLU A 1 96 ? 8.414 11.941 -4.072 1.00 93.44 96 GLU A C 1
ATOM 742 O O . GLU A 1 96 ? 9.367 12.711 -4.032 1.00 93.44 96 GLU A O 1
ATOM 747 N N . THR A 1 97 ? 8.507 10.738 -4.642 1.00 94.06 97 THR A N 1
ATOM 748 C CA . THR A 1 97 ? 9.752 10.237 -5.238 1.00 94.06 97 THR A CA 1
ATOM 749 C C . THR A 1 97 ? 10.087 11.026 -6.511 1.00 94.06 97 THR A C 1
ATOM 751 O O . THR A 1 97 ? 9.273 11.024 -7.451 1.00 94.06 97 THR A O 1
ATOM 754 N N . PRO A 1 98 ? 11.250 11.701 -6.580 1.00 91.31 98 PRO A N 1
ATOM 755 C CA . PRO A 1 98 ? 11.671 12.431 -7.769 1.00 91.31 98 PRO A CA 1
ATOM 756 C C . PRO A 1 98 ? 12.021 11.470 -8.908 1.00 91.31 98 PRO A C 1
ATOM 758 O O . PRO A 1 98 ? 12.240 10.280 -8.698 1.00 91.31 98 PRO A O 1
ATOM 761 N N . PHE A 1 99 ? 12.066 11.986 -10.135 1.00 84.81 99 PHE A N 1
ATOM 762 C CA . PHE A 1 99 ? 12.378 11.167 -11.306 1.00 84.81 99 PHE A CA 1
ATOM 763 C C . PHE A 1 99 ? 13.800 10.588 -11.252 1.00 84.81 99 PHE A C 1
ATOM 765 O O . PHE A 1 99 ? 13.991 9.405 -11.524 1.00 84.81 99 PHE A O 1
ATOM 772 N N . ASP A 1 100 ? 14.772 11.392 -10.818 1.00 87.12 100 ASP A N 1
ATOM 773 C CA . ASP A 1 100 ? 16.187 11.006 -10.781 1.00 87.12 100 ASP A CA 1
ATOM 774 C C . ASP A 1 100 ? 16.522 9.971 -9.699 1.00 87.12 100 ASP A C 1
ATOM 776 O O . ASP A 1 100 ? 17.565 9.326 -9.780 1.00 87.12 100 ASP A O 1
ATOM 780 N N . PHE A 1 101 ? 15.603 9.695 -8.764 1.00 90.25 101 PHE A N 1
ATOM 781 C CA . PHE A 1 101 ? 15.761 8.613 -7.785 1.00 90.25 101 PHE A CA 1
ATOM 782 C C . PHE A 1 101 ? 16.094 7.272 -8.457 1.00 90.25 101 PHE A C 1
ATOM 784 O O . PHE A 1 101 ? 16.896 6.500 -7.936 1.00 90.25 101 PHE A O 1
ATOM 791 N N . LEU A 1 102 ? 15.509 7.003 -9.630 1.00 86.38 102 LEU A N 1
ATOM 792 C CA . LEU A 1 102 ? 15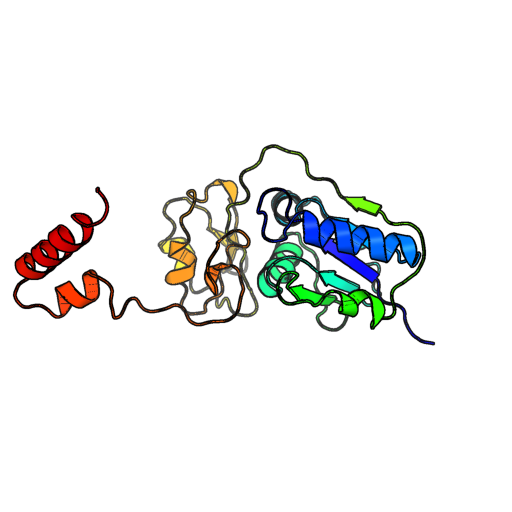.755 5.766 -10.373 1.00 86.38 102 LEU A CA 1
ATOM 793 C C . LEU A 1 102 ? 17.167 5.686 -10.976 1.00 86.38 102 LEU A C 1
ATOM 795 O O . LEU A 1 102 ? 17.631 4.589 -11.261 1.00 86.38 102 LEU A O 1
ATOM 799 N N . LYS A 1 103 ? 17.843 6.828 -11.155 1.00 82.75 103 LYS A N 1
ATOM 800 C CA . LYS A 1 103 ? 19.218 6.929 -11.675 1.00 82.75 103 LYS A CA 1
ATOM 801 C C . LYS A 1 103 ? 20.261 6.858 -10.565 1.00 82.75 103 LYS A C 1
ATOM 803 O O . LYS A 1 103 ? 21.354 6.351 -10.776 1.00 82.75 103 LYS A O 1
ATOM 808 N N . GLU A 1 104 ? 19.927 7.405 -9.400 1.00 81.50 104 GLU A N 1
ATOM 809 C CA . GLU A 1 104 ? 20.835 7.529 -8.255 1.00 81.50 104 GLU A CA 1
ATOM 810 C C . GLU A 1 104 ? 20.956 6.238 -7.432 1.00 81.50 104 GLU A C 1
ATOM 812 O O . GLU A 1 104 ? 21.807 6.152 -6.549 1.00 81.50 104 GLU A O 1
ATOM 817 N N . ASN A 1 105 ? 20.106 5.241 -7.696 1.00 83.75 105 ASN A N 1
ATOM 818 C CA . ASN A 1 105 ? 20.070 3.988 -6.951 1.00 83.75 105 ASN A CA 1
ATOM 819 C C . ASN A 1 105 ? 20.469 2.792 -7.820 1.00 83.75 105 ASN A C 1
ATOM 821 O O . ASN A 1 105 ? 20.047 2.642 -8.965 1.00 83.75 105 ASN A O 1
ATOM 825 N N . ASP A 1 106 ? 21.246 1.903 -7.212 1.00 89.00 106 ASP A N 1
ATOM 826 C CA . ASP A 1 106 ? 21.750 0.679 -7.820 1.00 89.00 106 ASP A CA 1
ATOM 827 C C . ASP A 1 106 ? 20.676 -0.423 -7.826 1.00 89.00 106 ASP A C 1
ATOM 829 O O . ASP A 1 106 ? 20.405 -1.071 -6.806 1.00 89.00 106 ASP A O 1
ATOM 833 N N . PHE A 1 107 ? 20.065 -0.639 -8.994 1.00 93.31 107 PHE A N 1
ATOM 834 C CA . PHE A 1 107 ? 19.061 -1.678 -9.222 1.00 93.31 107 PHE A CA 1
ATOM 835 C C . PHE A 1 107 ? 19.578 -2.825 -10.089 1.00 93.31 107 PHE A C 1
ATOM 837 O O . PHE A 1 107 ? 20.376 -2.635 -11.013 1.00 93.31 107 PHE A O 1
ATOM 844 N N . SER A 1 108 ? 19.059 -4.024 -9.824 1.00 92.06 108 SER A N 1
ATOM 845 C CA . SER A 1 108 ? 19.384 -5.226 -10.591 1.00 92.06 108 SER A CA 1
ATOM 846 C C . SER A 1 108 ? 19.021 -5.050 -12.067 1.00 92.06 108 SER A C 1
ATOM 848 O O . SER A 1 108 ? 17.955 -4.539 -12.409 1.00 92.06 108 SER A O 1
ATOM 850 N N . LYS A 1 109 ? 19.916 -5.473 -12.962 1.00 93.31 109 LYS A N 1
ATOM 851 C CA . LYS A 1 109 ? 19.700 -5.427 -14.414 1.00 93.31 109 LYS A CA 1
ATOM 852 C C . LYS A 1 109 ? 18.980 -6.685 -14.901 1.00 93.31 109 LYS A C 1
ATOM 854 O O . LYS A 1 109 ? 19.124 -7.743 -14.289 1.00 93.31 109 LYS A O 1
ATOM 859 N N . GLY A 1 110 ? 18.255 -6.594 -16.016 1.00 92.56 110 GLY A N 1
ATOM 860 C CA . GLY A 1 110 ? 17.643 -7.759 -16.665 1.00 92.56 110 GLY A CA 1
ATOM 861 C C . GLY A 1 110 ? 16.187 -7.566 -17.079 1.00 92.56 110 GLY A C 1
ATOM 862 O O .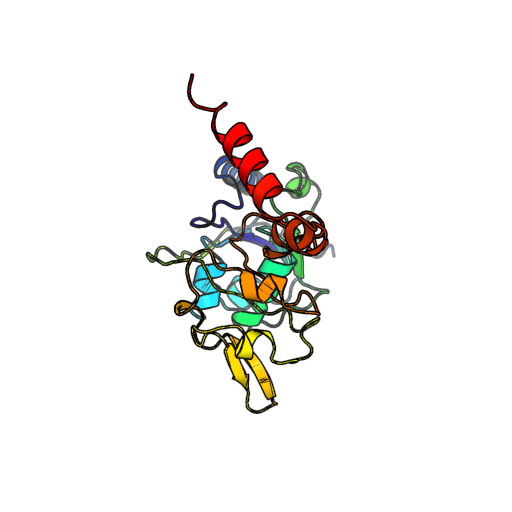 GLY A 1 110 ? 15.744 -6.455 -17.346 1.00 92.56 110 GLY A O 1
ATOM 863 N N . GLN A 1 111 ? 15.449 -8.677 -17.162 1.00 91.69 111 GLN A N 1
ATOM 864 C CA . GLN A 1 111 ? 14.072 -8.676 -17.652 1.00 91.69 111 GLN A CA 1
ATOM 865 C C . GLN A 1 111 ? 13.077 -8.203 -16.595 1.00 91.69 111 GLN A C 1
ATOM 867 O O . GLN A 1 111 ? 13.091 -8.654 -15.448 1.00 91.69 111 GLN A O 1
ATOM 872 N N . SER A 1 112 ? 12.161 -7.349 -17.034 1.00 95.25 112 SER A N 1
ATOM 873 C CA . SER A 1 112 ? 11.030 -6.900 -16.237 1.00 95.25 112 SER A CA 1
ATOM 874 C C . SER A 1 112 ? 9.865 -7.883 -16.322 1.00 95.25 112 SER A C 1
ATOM 876 O O . SER A 1 112 ? 9.650 -8.535 -17.344 1.00 95.25 112 SER A O 1
ATOM 878 N N . LYS A 1 113 ? 9.090 -7.983 -15.241 1.00 95.12 113 LYS A N 1
ATOM 879 C CA . LYS A 1 113 ? 7.883 -8.819 -15.166 1.00 95.12 113 LYS A CA 1
ATOM 880 C C . LYS A 1 113 ? 6.671 -7.987 -14.766 1.00 95.12 113 LYS A C 1
ATOM 882 O O . LYS A 1 113 ? 6.805 -6.997 -14.050 1.00 95.12 113 LYS A O 1
ATOM 887 N N . GLN A 1 114 ? 5.483 -8.412 -15.186 1.00 95.31 114 GLN A N 1
ATOM 888 C CA . GLN A 1 114 ? 4.224 -7.762 -14.830 1.00 95.31 114 GLN A CA 1
ATOM 889 C C . GLN A 1 114 ? 3.290 -8.737 -14.116 1.00 95.31 114 GLN A C 1
ATOM 891 O O . GLN A 1 114 ? 3.076 -9.857 -14.573 1.00 95.31 114 GLN A O 1
ATOM 896 N N . ILE A 1 115 ? 2.708 -8.284 -13.009 1.00 94.12 115 ILE A N 1
ATOM 897 C CA . ILE A 1 115 ? 1.705 -9.004 -12.229 1.00 94.12 115 ILE A CA 1
ATOM 898 C C . ILE A 1 115 ? 0.369 -8.305 -12.457 1.00 94.12 115 ILE A C 1
ATOM 900 O O . ILE A 1 115 ? 0.128 -7.192 -11.973 1.00 94.12 115 ILE A O 1
ATOM 904 N N . THR A 1 116 ? -0.490 -8.952 -13.237 1.00 91.94 116 THR A N 1
ATOM 905 C CA . THR A 1 116 ? -1.745 -8.369 -13.705 1.00 91.94 116 THR A CA 1
ATOM 906 C C . THR A 1 116 ? -2.880 -8.596 -12.713 1.00 91.94 116 THR A C 1
ATOM 908 O O . THR A 1 116 ? -2.992 -9.629 -12.049 1.00 91.94 116 THR A O 1
ATOM 911 N N . TYR A 1 117 ? -3.772 -7.612 -12.626 1.00 88.81 117 TYR A N 1
ATOM 912 C CA . TYR A 1 117 ? -5.028 -7.745 -11.899 1.00 88.81 117 TYR A CA 1
ATOM 913 C C . TYR A 1 117 ? -6.118 -6.939 -12.606 1.00 88.81 117 TYR A C 1
ATOM 915 O O . TYR A 1 117 ? -6.366 -5.772 -12.302 1.00 88.81 117 TYR A O 1
ATOM 923 N N . ASP A 1 118 ? -6.776 -7.584 -13.569 1.00 76.88 118 ASP A N 1
ATOM 924 C CA . ASP A 1 118 ? -7.725 -6.930 -14.481 1.00 76.88 118 ASP A CA 1
ATOM 925 C C . ASP A 1 118 ? -9.198 -7.176 -14.154 1.00 76.88 118 ASP A C 1
ATOM 927 O O . ASP A 1 118 ? -10.088 -6.747 -14.889 1.00 76.88 118 ASP A O 1
ATOM 931 N N . LYS A 1 119 ? -9.490 -7.814 -13.018 1.00 79.88 119 LYS A N 1
ATOM 932 C CA . LYS A 1 119 ? -10.879 -8.019 -12.599 1.00 79.88 119 LYS A CA 1
ATOM 933 C C . LYS A 1 119 ? -11.579 -6.688 -12.367 1.00 79.88 119 LYS A C 1
ATOM 935 O O . LYS A 1 119 ? -10.983 -5.746 -11.841 1.00 79.88 119 LYS A O 1
ATOM 940 N N . ASP A 1 120 ? -12.858 -6.632 -12.725 1.00 78.88 120 ASP A N 1
ATOM 941 C CA . ASP A 1 120 ? -13.712 -5.550 -12.268 1.00 78.88 120 ASP A CA 1
ATOM 942 C C . ASP A 1 120 ? -13.978 -5.730 -10.778 1.00 78.88 120 ASP A C 1
ATOM 944 O O . ASP A 1 120 ? -14.494 -6.755 -10.332 1.00 78.88 120 ASP A O 1
ATOM 948 N N . TRP A 1 121 ? -13.476 -4.787 -9.991 1.00 81.19 121 TRP A N 1
ATOM 949 C CA . TRP A 1 121 ? -13.494 -4.881 -8.546 1.00 81.19 121 TRP A CA 1
ATOM 950 C C . TRP A 1 121 ? -13.479 -3.489 -7.936 1.00 81.19 121 TRP A C 1
ATOM 952 O O . TRP A 1 121 ? -12.974 -2.525 -8.520 1.00 81.19 121 TRP A O 1
ATOM 962 N N . LYS A 1 122 ? -14.028 -3.403 -6.732 1.00 82.44 122 LYS A N 1
ATOM 963 C CA . LYS A 1 122 ? -14.119 -2.169 -5.970 1.00 82.44 122 LYS A CA 1
ATOM 964 C C . LYS A 1 122 ? -12.939 -2.099 -4.997 1.00 82.44 122 LYS A C 1
ATOM 966 O O . LYS A 1 122 ? -12.919 -2.859 -4.030 1.00 82.44 122 LYS A O 1
ATOM 971 N N . PRO A 1 123 ? -11.968 -1.189 -5.195 1.00 83.31 123 PRO A N 1
ATOM 972 C CA . PRO A 1 123 ? -10.748 -1.155 -4.399 1.00 83.31 123 PRO A CA 1
ATOM 973 C C . PRO A 1 123 ? -10.936 -0.421 -3.063 1.00 83.31 123 PRO A C 1
ATOM 975 O O . PRO A 1 123 ? -10.077 0.349 -2.647 1.00 83.31 123 PRO A O 1
ATOM 978 N N . TRP A 1 124 ? -12.078 -0.603 -2.404 1.00 92.75 124 TRP A N 1
ATOM 979 C CA . TRP A 1 124 ? -12.420 0.125 -1.187 1.00 92.75 124 TRP A CA 1
ATOM 980 C C . TRP A 1 124 ? -12.614 -0.829 -0.019 1.00 92.75 124 TRP A C 1
ATOM 982 O O . TRP A 1 124 ? -13.668 -1.446 0.113 1.00 92.75 124 TRP A O 1
ATOM 992 N N . TYR A 1 125 ? -11.587 -0.919 0.819 1.00 94.88 125 TYR A N 1
ATOM 993 C CA . TYR A 1 125 ? -11.595 -1.661 2.070 1.00 94.88 125 TYR A CA 1
ATOM 994 C C . TYR A 1 125 ? -10.486 -1.125 2.994 1.00 94.88 125 TYR A C 1
ATOM 996 O O . TYR A 1 125 ? -9.515 -0.532 2.503 1.00 94.88 125 TYR A O 1
ATOM 1004 N N . PRO A 1 126 ? -10.632 -1.288 4.319 1.00 96.81 126 PRO A N 1
ATOM 1005 C CA . PRO A 1 126 ? -9.591 -0.936 5.273 1.00 96.81 126 PRO A CA 1
ATOM 1006 C C . PRO A 1 126 ? -8.493 -2.004 5.322 1.00 96.81 126 PRO A C 1
ATOM 1008 O O . PRO A 1 126 ? -8.773 -3.194 5.218 1.00 96.81 126 PRO A O 1
ATOM 1011 N N . VAL A 1 127 ? -7.258 -1.585 5.581 1.00 96.81 127 VAL A N 1
ATOM 1012 C CA . VAL A 1 127 ? -6.180 -2.445 6.087 1.00 96.81 127 VAL A CA 1
ATOM 1013 C C . VAL A 1 127 ? -5.732 -1.942 7.454 1.00 96.81 127 VAL A C 1
ATOM 1015 O O . VAL A 1 127 ? -5.789 -0.740 7.730 1.00 96.81 127 VAL A O 1
ATOM 1018 N N . LEU A 1 128 ? -5.313 -2.862 8.321 1.00 96.81 128 LEU A N 1
ATOM 1019 C CA . LEU A 1 128 ? -4.887 -2.546 9.682 1.00 96.81 128 LEU A CA 1
ATOM 1020 C C . LEU A 1 128 ? -3.367 -2.479 9.781 1.00 96.81 128 LEU A C 1
ATOM 1022 O O . LEU A 1 128 ? -2.656 -3.378 9.340 1.00 96.81 128 LEU A O 1
ATOM 1026 N N . ASP A 1 129 ? -2.888 -1.421 10.422 1.00 96.88 129 ASP A N 1
ATOM 1027 C CA . ASP A 1 129 ? -1.523 -1.308 10.897 1.00 96.88 129 ASP A CA 1
ATOM 1028 C C . ASP A 1 129 ? -1.407 -1.907 12.296 1.00 96.88 129 ASP A C 1
ATOM 1030 O O . ASP A 1 129 ? -1.697 -1.264 13.309 1.00 96.88 129 ASP A O 1
ATOM 1034 N N . TYR A 1 130 ? -0.974 -3.163 12.353 1.00 95.62 130 TYR A N 1
ATOM 1035 C CA . TYR A 1 130 ? -0.813 -3.884 13.612 1.00 95.62 130 TYR A CA 1
ATOM 1036 C C . TYR A 1 130 ? 0.315 -3.348 14.501 1.00 95.62 130 TYR A C 1
ATOM 1038 O O . TYR A 1 130 ? 0.356 -3.711 15.670 1.00 95.62 130 TYR A O 1
ATOM 1046 N N . SER A 1 131 ? 1.202 -2.479 13.996 1.00 94.31 131 SER A N 1
ATOM 1047 C CA . SER A 1 131 ? 2.187 -1.806 14.858 1.00 94.31 131 SER A CA 1
ATOM 1048 C C . SER A 1 131 ? 1.552 -0.725 15.741 1.00 94.31 131 SER A C 1
ATOM 1050 O O . SER A 1 131 ? 2.098 -0.388 16.787 1.00 94.31 131 SER A O 1
ATOM 1052 N N . LEU A 1 132 ? 0.376 -0.222 15.346 1.00 95.88 132 LEU A N 1
ATOM 1053 C CA . LEU A 1 132 ? -0.399 0.781 16.081 1.00 95.88 132 LEU A CA 1
ATOM 1054 C C . LEU A 1 132 ? -1.665 0.190 16.716 1.00 95.88 132 LEU A C 1
ATOM 1056 O O . LEU A 1 132 ? -2.161 0.687 17.724 1.00 95.88 132 LEU A O 1
ATOM 1060 N N . CYS A 1 133 ? -2.244 -0.848 16.111 1.00 97.00 133 CYS A N 1
ATOM 1061 C CA . CYS A 1 133 ? -3.498 -1.427 16.571 1.00 97.00 133 CYS A CA 1
ATOM 1062 C C . CYS A 1 133 ? -3.332 -2.135 17.923 1.00 97.00 133 CYS A C 1
ATOM 1064 O O . CYS A 1 133 ? -2.717 -3.192 18.020 1.00 97.00 133 CYS A O 1
ATOM 1066 N N . THR A 1 134 ? -3.993 -1.612 18.952 1.00 97.12 134 THR A N 1
ATOM 1067 C CA . THR A 1 134 ? -4.059 -2.224 20.290 1.00 97.12 134 THR A CA 1
ATOM 1068 C C . THR A 1 134 ? -5.215 -3.214 20.451 1.00 97.12 134 THR A C 1
ATOM 1070 O O . THR A 1 134 ? -5.509 -3.646 21.559 1.00 97.12 134 THR A O 1
ATOM 1073 N N . SER A 1 135 ? -5.923 -3.548 19.366 1.00 96.88 135 SER A N 1
ATOM 1074 C CA . SER A 1 135 ? -7.147 -4.364 19.394 1.00 96.88 135 SER A CA 1
ATOM 1075 C C . SER A 1 135 ? -8.214 -3.846 20.371 1.00 96.88 135 SER A C 1
ATOM 1077 O O . SER A 1 135 ? -8.942 -4.618 20.976 1.00 96.88 135 SER A O 1
ATOM 1079 N N . CYS A 1 136 ? -8.372 -2.520 20.483 1.00 96.88 136 CYS A N 1
ATOM 1080 C CA . CYS A 1 136 ? -9.396 -1.884 21.331 1.00 96.88 136 CYS A CA 1
ATOM 1081 C C . CYS A 1 136 ? -10.855 -2.095 20.867 1.00 96.88 136 CYS A C 1
ATOM 1083 O O . CYS A 1 136 ? -11.772 -1.555 21.481 1.00 96.88 136 CYS A O 1
ATOM 1085 N N . GLN A 1 137 ? -11.076 -2.802 19.750 1.00 96.31 137 GLN A N 1
ATOM 1086 C CA . GLN A 1 137 ? -12.390 -3.193 19.205 1.00 96.31 137 GLN A CA 1
ATOM 1087 C C . GLN A 1 137 ? -13.344 -2.054 18.802 1.00 96.31 137 GLN A C 1
ATOM 1089 O O . GLN A 1 137 ? -14.423 -2.309 18.268 1.00 96.31 137 GLN A O 1
ATOM 1094 N N . LYS A 1 138 ? -12.952 -0.784 18.947 1.00 96.06 138 LYS A N 1
ATOM 1095 C CA . LYS A 1 138 ? -13.812 0.358 18.597 1.00 96.06 138 LYS A CA 1
ATOM 1096 C C . LYS A 1 138 ? -14.264 0.345 17.133 1.00 96.06 138 LYS A C 1
ATOM 1098 O O . LYS A 1 138 ? -15.403 0.691 16.846 1.00 96.06 138 LYS A O 1
ATOM 1103 N N . CYS A 1 139 ? -13.404 -0.076 16.204 1.00 96.56 139 CYS A N 1
ATOM 1104 C CA . CYS A 1 139 ? -13.763 -0.201 14.788 1.00 96.56 139 CYS A CA 1
ATOM 1105 C C . CYS A 1 139 ? -14.788 -1.306 14.516 1.00 96.56 139 CYS A C 1
ATOM 1107 O O . CYS A 1 139 ? -15.653 -1.108 13.666 1.00 96.56 139 CYS A O 1
ATOM 1109 N N . MET A 1 140 ? -14.719 -2.417 15.252 1.00 95.38 140 MET A N 1
ATOM 1110 C CA . MET A 1 140 ? -15.690 -3.507 15.180 1.00 95.38 140 MET A CA 1
ATOM 1111 C C . MET A 1 140 ? -17.060 -3.022 15.660 1.00 95.38 140 MET A C 1
ATOM 1113 O O . MET A 1 140 ? -18.029 -3.114 14.918 1.00 95.38 140 MET A O 1
ATOM 1117 N N . ASN A 1 141 ? -17.112 -2.377 16.829 1.00 93.56 141 ASN A N 1
ATOM 1118 C CA . ASN A 1 141 ? -18.355 -1.836 17.394 1.00 93.56 141 ASN A CA 1
ATOM 1119 C C . ASN A 1 141 ? -18.949 -0.690 16.557 1.00 93.56 141 ASN A C 1
ATOM 1121 O O . ASN A 1 141 ? -20.156 -0.474 16.554 1.00 93.56 141 ASN A O 1
ATOM 1125 N N . PHE A 1 142 ? -18.100 0.065 15.858 1.00 93.56 142 PHE A N 1
ATOM 1126 C CA . PHE A 1 142 ? -18.522 1.167 14.998 1.00 93.56 142 PHE A CA 1
ATOM 1127 C C . PHE A 1 142 ? -19.021 0.696 13.621 1.00 93.56 142 PHE A C 1
ATOM 1129 O O . PHE A 1 142 ? -19.873 1.341 13.008 1.00 93.56 142 PHE A O 1
ATOM 1136 N N . CYS A 1 143 ? -18.471 -0.394 13.083 1.00 96.25 143 CYS A N 1
ATOM 1137 C CA . CYS A 1 143 ? -18.778 -0.833 11.728 1.00 96.25 143 CYS A CA 1
ATOM 1138 C C . CYS A 1 143 ? -20.081 -1.640 11.673 1.00 96.25 143 CYS A C 1
ATOM 1140 O O . CYS A 1 143 ? -20.103 -2.830 11.964 1.00 96.25 143 CYS A O 1
ATOM 1142 N N . LEU A 1 144 ? -21.146 -1.019 11.165 1.00 95.50 144 LEU A N 1
ATOM 1143 C CA . LEU A 1 144 ? -22.446 -1.676 10.960 1.00 95.50 144 LEU A CA 1
ATOM 1144 C C . LEU A 1 144 ? -22.469 -2.694 9.805 1.00 95.50 144 LEU A C 1
ATOM 1146 O O . LEU A 1 144 ? -23.491 -3.327 9.566 1.00 95.50 144 LEU A O 1
ATOM 1150 N N . PHE A 1 145 ? -21.368 -2.828 9.061 1.00 96.00 145 PHE A N 1
ATOM 1151 C CA . PHE A 1 145 ? -21.295 -3.656 7.856 1.00 96.00 145 PHE A CA 1
ATOM 1152 C C . PHE A 1 145 ? -20.536 -4.974 8.070 1.00 96.00 145 PHE A C 1
ATOM 1154 O O . PHE A 1 145 ? -20.291 -5.692 7.112 1.00 96.00 145 PHE A O 1
ATOM 1161 N N . GLY A 1 146 ? -20.125 -5.303 9.300 1.00 94.81 146 GLY A N 1
ATOM 1162 C CA . GLY A 1 146 ? -19.477 -6.592 9.583 1.00 94.81 146 GLY A CA 1
ATOM 1163 C C . GLY A 1 146 ? -18.125 -6.784 8.882 1.00 94.81 146 GLY A C 1
ATOM 1164 O O . GLY A 1 146 ? -17.783 -7.896 8.491 1.00 94.81 146 GLY A O 1
ATOM 1165 N N . VAL A 1 147 ? -17.368 -5.698 8.685 1.00 97.00 147 VAL A N 1
ATOM 1166 C CA . VAL A 1 147 ? -16.036 -5.738 8.046 1.00 97.00 147 VAL A CA 1
ATOM 1167 C C . VAL A 1 147 ? -14.987 -6.390 8.952 1.00 97.00 147 VAL A C 1
ATOM 1169 O O . VAL A 1 147 ? -14.052 -7.014 8.458 1.00 97.00 147 VAL A O 1
ATOM 1172 N N . TYR A 1 148 ? -15.130 -6.233 10.268 1.00 97.44 148 TYR A N 1
ATOM 1173 C CA . TYR A 1 148 ? -14.143 -6.662 11.257 1.00 97.44 148 TYR A CA 1
ATOM 1174 C C . TYR A 1 148 ? -14.657 -7.827 12.103 1.00 97.44 148 TYR A C 1
ATOM 1176 O O . TYR A 1 148 ? -15.850 -7.881 12.400 1.00 97.44 148 TYR A O 1
ATOM 1184 N N . THR A 1 149 ? -13.742 -8.682 12.557 1.00 96.31 149 THR A N 1
ATOM 1185 C CA . THR A 1 149 ? -13.981 -9.696 13.598 1.00 96.31 149 THR A CA 1
ATOM 1186 C C . THR A 1 149 ? -12.774 -9.787 14.540 1.00 96.31 149 THR A C 1
ATOM 1188 O O . THR A 1 149 ? -11.805 -9.036 14.388 1.00 96.31 149 THR A O 1
ATOM 1191 N N . LEU A 1 150 ? -12.839 -10.681 15.525 1.00 96.75 150 LEU A N 1
ATOM 1192 C CA . LEU A 1 150 ? -11.712 -11.077 16.363 1.00 96.75 150 LEU A CA 1
ATOM 1193 C C . LEU A 1 150 ? -11.111 -12.393 15.859 1.00 96.75 150 LEU A C 1
ATOM 1195 O O . LEU A 1 150 ? -11.852 -13.322 15.553 1.00 96.75 150 LEU A O 1
ATOM 1199 N N . SER A 1 151 ? -9.781 -12.469 15.805 1.00 95.25 151 SER A N 1
ATOM 1200 C CA . SER A 1 151 ? -9.062 -13.739 15.678 1.00 95.25 151 SER A CA 1
ATOM 1201 C C . SER A 1 151 ? -9.159 -14.556 16.970 1.00 95.25 151 SER A C 1
ATOM 1203 O O . SER A 1 151 ? -9.569 -14.038 18.015 1.00 95.25 151 SER A O 1
ATOM 1205 N N . ASP A 1 152 ? -8.699 -15.806 16.922 1.00 94.69 152 ASP A N 1
ATOM 1206 C CA . ASP A 1 152 ? -8.644 -16.700 18.086 1.00 94.69 152 ASP A CA 1
ATOM 1207 C C . ASP A 1 152 ? -7.772 -16.135 19.224 1.00 94.69 152 ASP A C 1
ATOM 1209 O O . ASP A 1 152 ? -8.033 -16.365 20.403 1.00 94.69 152 ASP A O 1
ATOM 1213 N N . GLU A 1 153 ? -6.770 -15.318 18.894 1.00 94.56 153 GLU A N 1
ATOM 1214 C CA . GLU A 1 153 ? -5.905 -14.619 19.853 1.00 94.56 153 GLU A CA 1
ATOM 1215 C C . GLU A 1 153 ? -6.481 -13.271 20.322 1.00 94.56 153 GLU A C 1
ATOM 1217 O O . GLU A 1 153 ? -5.785 -12.480 20.964 1.00 94.56 153 GLU A O 1
ATOM 1222 N N . GLY A 1 154 ? -7.733 -12.963 19.970 1.00 93.94 154 GLY A N 1
ATOM 1223 C CA . GLY A 1 154 ? -8.416 -11.731 20.360 1.00 93.94 154 GLY A CA 1
ATOM 1224 C C . GLY A 1 154 ? -7.934 -10.479 19.624 1.00 93.94 154 GLY A C 1
ATOM 1225 O O . GLY A 1 154 ? -8.170 -9.362 20.095 1.00 93.94 154 GLY A O 1
ATOM 1226 N N . LYS A 1 155 ? -7.261 -10.626 18.474 1.00 95.75 155 LYS A N 1
ATOM 1227 C CA . LYS A 1 155 ? -6.840 -9.486 17.647 1.00 95.75 155 LYS A CA 1
ATOM 1228 C C . LYS A 1 155 ? -7.935 -9.094 16.669 1.00 95.75 155 LYS A C 1
ATOM 1230 O O . LYS A 1 155 ? -8.561 -9.952 16.062 1.00 95.75 155 LYS A O 1
ATOM 1235 N N . VAL A 1 156 ? -8.141 -7.793 16.469 1.00 96.69 156 VAL A N 1
ATOM 1236 C CA . VAL A 1 156 ? -9.078 -7.328 15.434 1.00 96.69 156 VAL A CA 1
ATOM 1237 C C . VAL A 1 156 ? -8.495 -7.616 14.052 1.00 96.69 156 VAL A C 1
ATOM 1239 O O . VAL A 1 156 ? -7.390 -7.163 13.767 1.00 96.69 156 VAL A O 1
ATOM 1242 N N . ILE A 1 157 ? -9.258 -8.285 13.189 1.00 95.62 157 ILE A N 1
ATOM 1243 C CA . ILE A 1 157 ? -8.896 -8.568 11.793 1.00 95.62 157 ILE A CA 1
ATOM 1244 C C . ILE A 1 157 ? -9.964 -8.033 10.831 1.00 95.62 157 ILE A C 1
ATOM 1246 O O . ILE A 1 157 ? -11.105 -7.785 11.225 1.00 95.62 157 ILE A O 1
ATOM 1250 N N . VAL A 1 158 ? -9.590 -7.825 9.566 1.00 95.06 158 VAL A N 1
ATOM 1251 C CA . VAL A 1 158 ? -10.517 -7.475 8.476 1.00 95.06 158 VAL A CA 1
ATOM 1252 C C . VAL A 1 158 ? -10.959 -8.773 7.800 1.00 95.06 158 VAL A C 1
ATOM 1254 O O . VAL A 1 158 ? -10.236 -9.296 6.960 1.00 95.06 158 VAL A O 1
ATOM 1257 N N . GLU A 1 159 ? -12.124 -9.287 8.189 1.00 93.75 159 GLU A N 1
ATOM 1258 C CA . GLU A 1 159 ? -12.670 -10.569 7.708 1.00 93.75 159 GLU A CA 1
ATOM 1259 C C . GLU A 1 159 ? -13.377 -10.409 6.359 1.00 93.75 159 GLU A C 1
ATOM 1261 O O . GLU A 1 159 ? -13.095 -11.131 5.410 1.00 93.75 159 GLU A O 1
ATOM 1266 N N . ASN A 1 160 ? -14.272 -9.418 6.265 1.00 93.25 160 ASN A N 1
ATOM 1267 C CA . ASN A 1 160 ? -15.147 -9.217 5.107 1.00 93.25 160 ASN A CA 1
ATOM 1268 C C . ASN A 1 160 ? -14.877 -7.844 4.467 1.00 93.25 160 ASN A C 1
ATOM 1270 O O . ASN A 1 160 ? -15.688 -6.915 4.609 1.00 93.25 160 ASN A O 1
ATOM 1274 N N . PRO A 1 161 ? -13.724 -7.648 3.800 1.00 92.31 161 PRO A N 1
ATOM 1275 C CA . PRO A 1 161 ? -13.356 -6.358 3.218 1.00 92.31 161 PRO A CA 1
ATOM 1276 C C . PRO A 1 161 ? -14.383 -5.852 2.191 1.00 92.31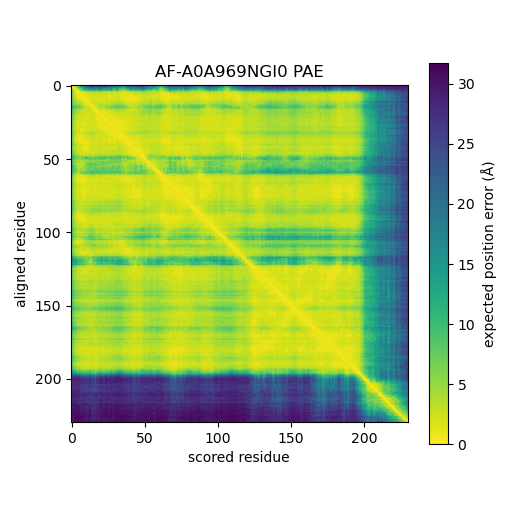 161 PRO A C 1
ATOM 1278 O O . PRO A 1 161 ? -14.619 -4.646 2.101 1.00 92.31 161 PRO A O 1
ATOM 1281 N N . GLU A 1 162 ? -15.039 -6.747 1.448 1.00 91.12 162 GLU A N 1
ATOM 1282 C CA . GLU A 1 162 ? -16.072 -6.419 0.459 1.00 91.12 162 GLU A CA 1
ATOM 1283 C C . GLU A 1 162 ? -17.349 -5.820 1.054 1.00 91.12 162 GLU A C 1
ATOM 1285 O O . GLU A 1 162 ? -18.043 -5.072 0.360 1.00 91.12 162 GLU A O 1
ATOM 1290 N N . ASN A 1 163 ? -17.630 -6.064 2.338 1.00 94.56 163 ASN A N 1
ATOM 1291 C CA . ASN A 1 163 ? -18.788 -5.473 3.003 1.00 94.56 163 ASN A CA 1
ATOM 1292 C C . ASN A 1 163 ? -18.590 -3.979 3.296 1.00 94.56 163 ASN A C 1
ATOM 1294 O O . ASN A 1 163 ? -19.525 -3.284 3.697 1.00 94.56 163 ASN A O 1
ATOM 1298 N N . CYS A 1 164 ? -17.382 -3.443 3.102 1.00 95.25 164 CYS A N 1
ATOM 1299 C CA . CYS A 1 164 ? -17.105 -2.048 3.389 1.00 95.25 164 CYS A CA 1
ATOM 1300 C C . CYS A 1 164 ? -17.955 -1.108 2.516 1.00 95.25 164 CYS A C 1
ATOM 1302 O O . CYS A 1 164 ? -17.851 -1.079 1.281 1.00 95.25 164 CYS A O 1
ATOM 1304 N N . LYS A 1 165 ? -18.773 -0.277 3.175 1.00 94.31 165 LYS A N 1
ATOM 1305 C CA . LYS A 1 165 ? -19.571 0.754 2.509 1.00 94.31 165 LYS A CA 1
ATOM 1306 C C . LYS A 1 165 ? -18.676 1.720 1.738 1.00 94.31 165 LYS A C 1
ATOM 1308 O O . LYS A 1 165 ? -17.718 2.273 2.276 1.00 94.31 165 LYS A O 1
ATOM 1313 N N . ASP A 1 166 ? -19.039 1.935 0.480 1.00 89.56 166 ASP A N 1
ATOM 1314 C CA . ASP A 1 166 ? -18.369 2.826 -0.461 1.00 89.56 166 ASP A CA 1
ATOM 1315 C C . ASP A 1 166 ? -18.093 4.185 0.165 1.00 89.56 166 ASP A C 1
ATOM 1317 O O . ASP A 1 166 ? -18.990 4.807 0.737 1.00 89.56 166 ASP A O 1
ATOM 1321 N N . LEU A 1 167 ? -16.847 4.640 0.020 1.00 88.56 167 LEU A N 1
ATOM 1322 C CA . LEU A 1 167 ? -16.403 5.976 0.413 1.00 88.56 167 LEU A CA 1
ATOM 1323 C C . LEU A 1 167 ? -16.626 6.307 1.900 1.00 88.56 167 LEU A C 1
ATOM 1325 O O . LEU A 1 167 ? -16.604 7.476 2.277 1.00 88.56 167 LEU A O 1
ATOM 1329 N N . CYS A 1 168 ? -16.813 5.297 2.756 1.00 94.38 168 CYS A N 1
ATOM 1330 C CA . CYS A 1 168 ? -16.949 5.461 4.200 1.00 94.38 168 CYS A CA 1
ATOM 1331 C C . CYS A 1 168 ? -15.621 5.166 4.925 1.00 94.38 168 CYS A C 1
ATOM 1333 O O . CYS A 1 168 ? -15.291 3.999 5.133 1.00 94.38 168 CYS A O 1
ATOM 1335 N N . PRO A 1 169 ? -14.856 6.191 5.350 1.00 94.75 169 PRO A N 1
ATOM 1336 C CA . PRO A 1 169 ? -13.632 6.018 6.137 1.00 94.75 169 PRO A CA 1
ATOM 1337 C C . PRO A 1 169 ? -13.860 6.262 7.638 1.00 94.75 169 PRO A C 1
ATOM 1339 O O . PRO A 1 169 ? -12.920 6.538 8.381 1.00 94.75 169 PRO A O 1
ATOM 1342 N N . ALA A 1 170 ? -15.110 6.250 8.109 1.00 94.75 170 ALA A N 1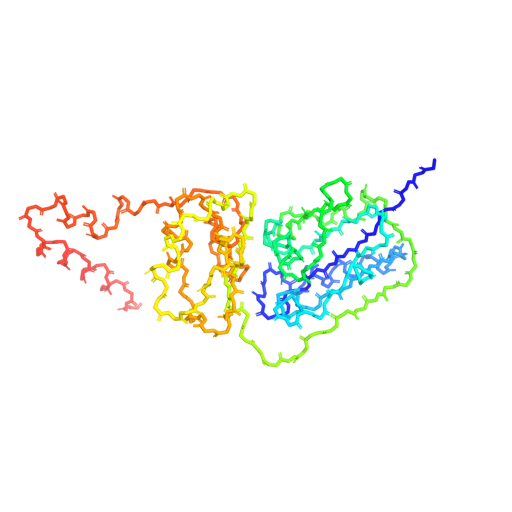
ATOM 1343 C CA . ALA A 1 170 ? -15.441 6.735 9.448 1.00 94.75 170 ALA A CA 1
ATOM 1344 C C . ALA A 1 170 ? -14.777 5.916 10.575 1.00 94.75 170 ALA A C 1
ATOM 1346 O O . ALA A 1 170 ? -14.385 6.480 11.597 1.00 94.75 170 ALA A O 1
ATOM 1347 N N . CYS A 1 171 ? -14.538 4.618 10.354 1.00 96.00 171 CYS A N 1
ATOM 1348 C CA . CYS A 1 171 ? -13.771 3.796 11.289 1.00 96.00 171 CYS A CA 1
ATOM 1349 C C . CYS A 1 171 ? -12.305 4.255 11.418 1.00 96.00 171 CYS A C 1
ATOM 1351 O O . CYS A 1 171 ? -11.758 4.196 12.517 1.00 96.00 171 CYS A O 1
ATOM 1353 N N . ALA A 1 172 ? -11.689 4.778 10.351 1.00 96.12 172 ALA A N 1
ATOM 1354 C CA . ALA A 1 172 ? -10.338 5.332 10.425 1.00 96.12 172 ALA A CA 1
ATOM 1355 C C . ALA A 1 172 ? -10.287 6.593 11.288 1.00 96.12 172 ALA A C 1
ATOM 1357 O O . ALA A 1 172 ? -9.409 6.703 12.136 1.00 96.12 172 ALA A O 1
ATOM 1358 N N . ARG A 1 173 ? -11.282 7.480 11.160 1.00 93.88 173 ARG A N 1
ATOM 1359 C CA . ARG A 1 173 ? -11.375 8.709 11.969 1.00 93.88 173 ARG A CA 1
ATOM 1360 C C . ARG A 1 173 ? -11.631 8.446 13.452 1.00 93.88 173 ARG A C 1
ATOM 1362 O O . ARG A 1 173 ? -11.211 9.229 14.288 1.00 93.88 173 ARG A O 1
ATOM 1369 N N . THR A 1 174 ? -12.331 7.362 13.794 1.00 93.12 174 THR A N 1
ATOM 1370 C CA . THR A 1 174 ? -12.649 7.052 15.199 1.00 93.12 174 THR A CA 1
ATOM 1371 C C . THR A 1 174 ? -11.575 6.214 15.899 1.00 93.12 174 THR A C 1
ATOM 1373 O O . THR A 1 174 ? -11.619 6.072 17.125 1.00 93.12 174 THR A O 1
ATOM 1376 N N . CYS A 1 175 ? -10.636 5.632 15.144 1.00 95.81 175 CYS A N 1
ATOM 1377 C CA . CYS A 1 175 ? -9.578 4.789 15.687 1.00 95.81 175 CYS A CA 1
ATOM 1378 C C . CYS A 1 175 ? -8.634 5.629 16.565 1.00 95.81 175 CYS A C 1
ATOM 1380 O O . CYS A 1 175 ? -7.932 6.486 16.034 1.00 95.81 175 CYS A O 1
ATOM 1382 N N . PRO A 1 176 ? -8.539 5.359 17.881 1.00 94.38 176 PRO A N 1
ATOM 1383 C CA . PRO A 1 176 ? -7.725 6.177 18.783 1.00 94.38 176 PRO A CA 1
ATOM 1384 C C . PRO A 1 176 ? -6.219 6.058 18.519 1.00 94.38 176 PRO A C 1
ATOM 1386 O O . PRO A 1 176 ? -5.451 6.862 19.025 1.00 94.38 176 PRO A O 1
ATOM 1389 N N . GLN A 1 177 ? -5.797 5.045 17.759 1.00 96.00 177 GLN A N 1
ATOM 1390 C CA . GLN A 1 177 ? -4.393 4.788 17.428 1.00 96.00 177 GLN A CA 1
ATOM 1391 C C . GLN A 1 177 ? -4.041 5.172 15.982 1.00 96.00 177 GLN A C 1
ATOM 1393 O O . GLN A 1 177 ? -2.913 4.960 15.552 1.00 96.00 177 GLN A O 1
ATOM 1398 N N . GLY A 1 178 ? -5.006 5.644 15.177 1.00 95.38 178 GLY A N 1
ATOM 1399 C CA . GLY A 1 178 ? -4.769 5.901 13.749 1.00 95.38 178 GLY A CA 1
ATOM 1400 C C . GLY A 1 178 ? -4.283 4.665 12.971 1.00 95.38 178 GLY A C 1
ATOM 1401 O O . GLY A 1 178 ? -3.494 4.773 12.027 1.00 95.38 178 GLY A O 1
ATOM 1402 N N . ALA A 1 179 ? -4.716 3.473 13.392 1.00 97.19 179 ALA A N 1
ATOM 1403 C CA . ALA A 1 179 ? -4.224 2.196 12.879 1.00 97.19 179 ALA A CA 1
ATOM 1404 C C . ALA A 1 179 ? -4.924 1.731 11.590 1.00 97.19 179 ALA A C 1
ATOM 1406 O O . ALA A 1 179 ? -4.494 0.761 10.981 1.00 97.19 179 ALA A O 1
ATOM 1407 N N . ILE A 1 180 ? -6.010 2.380 11.167 1.00 97.62 180 ILE A N 1
ATOM 1408 C CA . ILE A 1 180 ? -6.809 1.941 10.014 1.00 97.62 180 ILE A CA 1
ATOM 1409 C C . ILE A 1 180 ? -6.458 2.791 8.801 1.00 97.62 180 ILE A C 1
ATOM 1411 O O . ILE A 1 180 ? -6.569 4.015 8.847 1.00 97.62 180 ILE A O 1
ATOM 1415 N N . VAL A 1 181 ? -6.080 2.130 7.711 1.00 97.56 181 VAL A N 1
ATOM 1416 C CA . VAL A 1 181 ? -5.665 2.761 6.459 1.00 97.56 181 VAL A CA 1
ATOM 1417 C C . VAL A 1 181 ? -6.625 2.364 5.344 1.00 97.56 181 VAL A C 1
ATOM 1419 O O . VAL A 1 181 ? -6.942 1.192 5.177 1.00 97.56 181 VAL A O 1
ATOM 1422 N N . PHE A 1 182 ? -7.059 3.334 4.545 1.00 97.00 182 PHE A N 1
ATOM 1423 C CA . PHE A 1 182 ? -7.804 3.120 3.306 1.00 97.00 182 PHE A CA 1
ATOM 1424 C C . PHE A 1 182 ? -6.925 3.536 2.120 1.00 97.00 182 PHE A C 1
ATOM 1426 O O . PHE A 1 182 ? -6.955 4.703 1.734 1.00 97.00 182 PHE A O 1
ATOM 1433 N N . PRO A 1 183 ? -6.179 2.615 1.480 1.00 95.81 183 PRO A N 1
ATOM 1434 C CA . PRO A 1 183 ? -5.159 2.954 0.475 1.00 95.81 183 PRO A CA 1
ATOM 1435 C C . PRO A 1 183 ? -5.639 3.820 -0.703 1.00 95.81 183 PRO A C 1
ATOM 1437 O O . PRO A 1 183 ? -4.839 4.485 -1.365 1.00 95.81 183 PRO A O 1
ATOM 1440 N N . LYS A 1 184 ? -6.943 3.787 -1.006 1.00 93.94 184 LYS A N 1
ATOM 1441 C CA . LYS A 1 184 ? -7.572 4.544 -2.100 1.00 93.94 184 LYS A CA 1
ATOM 1442 C C . LYS A 1 184 ? -8.309 5.808 -1.635 1.00 93.94 184 LYS A C 1
ATOM 1444 O O . LYS A 1 184 ? -8.862 6.508 -2.478 1.00 93.94 184 LYS A O 1
ATOM 1449 N N . HIS A 1 185 ? -8.323 6.123 -0.338 1.00 94.81 185 HIS A N 1
ATOM 1450 C CA . HIS A 1 185 ? -8.821 7.414 0.150 1.00 94.81 185 HIS A CA 1
ATOM 1451 C C . HIS A 1 185 ? -7.956 8.550 -0.407 1.00 94.81 185 HIS A C 1
ATOM 1453 O O . HIS A 1 185 ? -6.786 8.326 -0.679 1.00 94.81 185 HIS A O 1
ATOM 1459 N N . HIS A 1 186 ? -8.489 9.753 -0.616 1.00 91.88 186 HIS A N 1
ATOM 1460 C CA . HIS A 1 186 ? -7.722 10.862 -1.202 1.00 91.88 186 HIS A CA 1
ATOM 1461 C C . HIS A 1 186 ? -6.905 11.645 -0.165 1.00 91.88 186 HIS A C 1
ATOM 1463 O O . HIS A 1 186 ? -5.784 12.037 -0.477 1.00 91.88 186 HIS A O 1
ATOM 1469 N N . ASP A 1 187 ? -7.431 11.803 1.050 1.00 92.75 187 ASP A N 1
ATOM 1470 C CA . ASP A 1 187 ? -6.774 12.540 2.136 1.00 92.75 187 ASP A CA 1
ATOM 1471 C C . ASP A 1 187 ? -5.857 11.678 3.011 1.00 92.75 187 ASP A C 1
ATOM 1473 O O . ASP A 1 187 ? -6.231 10.566 3.406 1.00 92.75 187 ASP A O 1
ATOM 1477 N N . SER A 1 188 ? -4.726 12.263 3.407 1.00 94.12 188 SER A N 1
ATOM 1478 C CA . SER A 1 188 ? -3.917 11.833 4.551 1.00 94.12 188 SER A CA 1
ATOM 1479 C C . SER A 1 188 ? -4.533 12.337 5.872 1.00 94.12 188 SER A C 1
ATOM 1481 O O . SER A 1 188 ? -5.174 13.391 5.878 1.00 94.12 188 SER A O 1
ATOM 1483 N N . PRO A 1 189 ? -4.359 11.625 7.002 1.00 95.56 189 PRO A N 1
ATOM 1484 C CA . PRO A 1 189 ? -3.619 10.366 7.148 1.00 95.56 189 PRO A CA 1
ATOM 1485 C C . PRO A 1 189 ? -4.434 9.103 6.800 1.00 95.56 189 PRO A C 1
ATOM 1487 O O . PRO A 1 189 ? -3.936 7.986 6.935 1.00 95.56 189 PRO A O 1
ATOM 1490 N N . ILE A 1 190 ? -5.687 9.244 6.346 1.00 96.50 190 ILE A N 1
ATOM 1491 C CA . ILE A 1 190 ? -6.592 8.108 6.080 1.00 96.50 190 ILE A CA 1
ATOM 1492 C C . ILE A 1 190 ? -6.026 7.171 5.004 1.00 96.50 190 ILE A C 1
ATOM 1494 O O . ILE A 1 190 ? -6.178 5.954 5.102 1.00 96.50 190 ILE A O 1
ATOM 1498 N N . ASP A 1 191 ? -5.362 7.714 3.985 1.00 96.06 191 ASP A N 1
ATOM 1499 C CA . ASP A 1 191 ? -4.748 6.929 2.913 1.00 96.06 191 ASP A CA 1
ATOM 1500 C C . ASP A 1 191 ? -3.413 6.265 3.290 1.00 96.06 191 ASP A C 1
ATOM 1502 O O . ASP A 1 191 ? -2.838 5.541 2.476 1.00 96.06 191 ASP A O 1
ATOM 1506 N N . GLY A 1 192 ? -2.947 6.470 4.527 1.00 96.25 192 GLY A N 1
ATOM 1507 C CA . GLY A 1 192 ? -1.666 5.992 5.036 1.00 96.25 192 GLY A CA 1
ATOM 1508 C C . GLY A 1 192 ? -0.530 7.009 4.924 1.00 96.25 192 GLY A C 1
ATOM 1509 O O . GLY A 1 192 ? 0.601 6.660 5.256 1.00 96.25 192 GLY A O 1
ATOM 1510 N N . GLY A 1 193 ? -0.798 8.226 4.445 1.00 95.81 193 GLY A N 1
ATOM 1511 C CA . GLY A 1 193 ? 0.158 9.328 4.490 1.00 95.81 193 GLY A CA 1
ATOM 1512 C C . GLY A 1 193 ? 0.314 9.917 5.891 1.00 95.81 193 GLY A C 1
ATOM 1513 O O . GLY A 1 193 ? -0.418 9.575 6.822 1.00 95.81 193 GLY A O 1
ATOM 1514 N N . GLU A 1 194 ? 1.270 10.827 6.032 1.00 93.25 194 GLU A N 1
ATOM 1515 C CA . GLU A 1 194 ? 1.497 11.556 7.279 1.00 93.25 194 GLU A CA 1
ATOM 1516 C C . GLU A 1 194 ? 0.406 12.601 7.552 1.00 93.25 194 GLU A C 1
ATOM 1518 O O . GLU A 1 194 ? -0.291 13.066 6.645 1.00 93.25 194 GLU A O 1
ATOM 1523 N N . GLY A 1 195 ? 0.274 12.984 8.821 1.00 90.12 195 GLY A N 1
ATOM 1524 C CA . GLY A 1 195 ? -0.648 14.014 9.282 1.00 90.12 195 GLY A CA 1
ATOM 1525 C C . GLY A 1 195 ? -1.468 13.574 10.486 1.00 90.12 195 GLY A C 1
ATOM 1526 O O . GLY A 1 195 ? -1.452 12.415 10.900 1.00 90.12 195 GLY A O 1
ATOM 1527 N N . GLU A 1 196 ? -2.211 14.523 11.037 1.00 83.69 196 GLU A N 1
ATOM 1528 C CA . GLU A 1 196 ? -3.130 14.283 12.142 1.00 83.69 196 GLU A CA 1
ATOM 1529 C C . GLU A 1 196 ? -4.555 14.138 11.613 1.00 83.69 196 GLU A C 1
ATOM 1531 O O . GLU A 1 196 ? -4.954 14.783 10.635 1.00 83.69 196 GLU A O 1
ATOM 1536 N N . PHE A 1 197 ? -5.350 13.299 12.277 1.00 79.12 197 PHE A N 1
ATOM 1537 C CA . PHE A 1 197 ? -6.791 13.368 12.100 1.00 79.12 197 PHE A CA 1
ATOM 1538 C C . PHE A 1 197 ? -7.226 14.724 12.629 1.00 79.12 197 PHE A C 1
ATOM 1540 O O . PHE A 1 197 ? -7.111 14.994 13.820 1.00 79.12 197 PHE A O 1
ATOM 1547 N N . LYS A 1 198 ? -7.684 15.598 11.733 1.00 64.56 198 LYS A N 1
ATOM 1548 C CA . LYS A 1 198 ? -8.287 16.852 12.158 1.00 64.56 198 LYS A CA 1
ATOM 1549 C C . LYS A 1 198 ? -9.535 16.476 12.939 1.00 64.56 198 LYS A C 1
ATOM 1551 O O . LYS A 1 198 ? -10.516 16.037 12.343 1.00 64.56 198 LYS A O 1
ATOM 1556 N N . ASP A 1 199 ? -9.480 16.631 14.257 1.00 53.16 199 ASP A N 1
ATOM 1557 C CA . ASP A 1 199 ? -10.694 16.818 15.027 1.00 53.16 199 ASP A CA 1
ATOM 1558 C C . ASP A 1 199 ? -11.418 17.964 14.345 1.00 53.16 199 ASP A C 1
ATOM 1560 O O . ASP A 1 199 ? -10.824 19.013 14.067 1.00 53.16 199 ASP A O 1
ATOM 1564 N N . ASP A 1 200 ? -12.683 17.758 14.007 1.00 51.88 200 ASP A N 1
ATOM 1565 C CA . ASP A 1 200 ? -13.467 18.787 13.362 1.00 51.88 200 ASP A CA 1
ATOM 1566 C C . ASP A 1 200 ? -13.794 19.896 14.382 1.00 51.88 200 ASP A C 1
ATOM 1568 O O . ASP A 1 200 ? -14.955 20.217 14.613 1.00 51.88 200 ASP A O 1
ATOM 1572 N N . ALA A 1 201 ? -12.794 20.521 15.006 1.00 45.44 201 ALA A N 1
ATOM 1573 C CA . ALA A 1 201 ? -12.921 21.645 15.925 1.00 45.44 201 ALA A CA 1
ATOM 1574 C C . ALA A 1 201 ? -13.576 22.871 15.252 1.00 45.44 201 ALA A C 1
ATOM 1576 O O . ALA A 1 201 ? -13.972 23.820 15.933 1.00 45.44 201 ALA A O 1
ATOM 1577 N N . GLY A 1 202 ? -13.721 22.828 13.920 1.00 46.66 202 GLY A N 1
ATOM 1578 C CA . GLY A 1 202 ? -14.535 23.720 13.098 1.00 46.66 202 GLY A CA 1
ATOM 1579 C C . GLY A 1 202 ? -15.754 23.067 12.428 1.00 46.66 202 GLY A C 1
ATOM 1580 O O . GLY A 1 202 ? -16.387 23.735 11.610 1.00 46.66 202 GLY A O 1
ATOM 1581 N N . SER A 1 203 ? -16.108 21.810 12.734 1.00 54.72 203 SER A N 1
ATOM 1582 C CA . SER A 1 203 ? -17.347 21.191 12.241 1.00 54.72 203 SER A CA 1
ATOM 1583 C C . SER A 1 203 ? -18.537 22.029 12.654 1.00 54.72 203 SER A C 1
ATOM 1585 O O . SER A 1 203 ? -18.576 22.639 13.725 1.00 54.72 203 SER A O 1
ATOM 1587 N N . LEU A 1 204 ? -19.568 21.967 11.820 1.00 58.38 204 LEU A N 1
ATOM 1588 C CA . LEU A 1 204 ? -20.887 22.445 12.183 1.00 58.38 204 LEU A CA 1
ATOM 1589 C C . LEU A 1 204 ? -21.330 21.887 13.546 1.00 58.38 204 LEU A C 1
ATOM 1591 O O . LEU A 1 204 ? -21.947 22.617 14.302 1.00 58.38 204 LEU A O 1
ATOM 1595 N N . LEU A 1 205 ? -20.964 20.650 13.903 1.00 57.06 205 LEU A N 1
ATOM 1596 C CA . LEU A 1 205 ? -21.279 20.065 15.209 1.00 57.06 205 LEU A CA 1
ATOM 1597 C C . LEU A 1 205 ? -20.599 20.809 16.363 1.00 57.06 205 LEU A C 1
ATOM 1599 O O . LEU A 1 205 ? -21.270 21.164 17.326 1.00 57.06 205 LEU A O 1
ATOM 1603 N N . THR A 1 206 ? -19.310 21.128 16.254 1.00 58.28 206 THR A N 1
ATOM 1604 C CA . THR A 1 206 ? -18.612 21.926 17.272 1.00 58.28 206 THR A CA 1
ATOM 1605 C C . THR A 1 206 ? -19.129 23.364 17.321 1.00 58.28 206 THR A C 1
ATOM 1607 O O . THR A 1 206 ? -19.209 23.955 18.395 1.00 58.28 206 THR A O 1
ATOM 1610 N N . GLN A 1 207 ? -19.534 23.929 16.180 1.00 63.03 207 GLN A N 1
ATOM 1611 C CA . GLN A 1 207 ? -20.180 25.244 16.129 1.00 63.03 207 GLN A CA 1
ATOM 1612 C C . GLN A 1 207 ? -21.576 25.218 16.767 1.00 63.03 207 GLN A C 1
ATOM 1614 O O . GLN A 1 207 ? -21.912 26.137 17.504 1.00 63.03 207 GLN A O 1
ATOM 1619 N N . ILE A 1 208 ? -22.359 24.158 16.546 1.00 64.56 208 ILE A N 1
ATOM 1620 C CA . ILE A 1 208 ? -23.666 23.921 17.176 1.00 64.56 208 ILE A CA 1
ATOM 1621 C C . ILE A 1 208 ? -23.499 23.780 18.688 1.00 64.56 208 ILE A C 1
ATOM 1623 O O . ILE A 1 208 ? -24.223 24.422 19.436 1.00 64.56 208 ILE A O 1
ATOM 1627 N N . GLN A 1 209 ? -22.519 22.999 19.145 1.00 64.56 209 GLN A N 1
ATOM 1628 C CA . GLN A 1 209 ? -22.240 22.808 20.572 1.00 64.56 209 GLN A CA 1
ATOM 1629 C C . GLN A 1 209 ? -21.772 24.092 21.271 1.00 64.56 209 GLN A C 1
ATOM 1631 O O . GLN A 1 209 ? -21.976 24.239 22.472 1.00 64.56 209 GLN A O 1
ATOM 1636 N N . LYS A 1 210 ? -21.142 25.017 20.535 1.00 64.81 210 LYS A N 1
ATOM 1637 C CA . LYS A 1 210 ? -20.655 26.308 21.052 1.00 64.81 210 LYS A CA 1
ATOM 1638 C C . LYS A 1 210 ? -21.622 27.474 20.821 1.00 64.81 210 LYS A C 1
ATOM 1640 O O . LYS A 1 210 ? -21.331 28.581 21.269 1.00 64.81 210 LYS A O 1
ATOM 1645 N N . SER A 1 211 ? -22.731 27.267 20.113 1.00 64.44 211 SER A N 1
ATOM 1646 C CA . SER A 1 211 ? -23.692 28.325 19.806 1.00 64.44 211 SER A CA 1
ATOM 1647 C C . SER A 1 211 ? -24.944 28.181 20.656 1.00 64.44 211 SER A C 1
ATOM 1649 O O . SER A 1 211 ? -25.613 27.154 20.619 1.00 64.44 211 SER A O 1
ATOM 1651 N N . ASN A 1 212 ? -25.318 29.259 21.343 1.00 64.81 212 ASN A N 1
ATOM 1652 C CA . ASN A 1 212 ? -26.606 29.348 22.037 1.00 64.81 212 ASN A CA 1
ATOM 1653 C C . ASN A 1 212 ? -27.787 29.568 21.073 1.00 64.81 212 ASN A C 1
ATOM 1655 O O . ASN A 1 212 ? -28.937 29.542 21.501 1.00 64.81 212 ASN A O 1
ATOM 1659 N N . ASP A 1 213 ? -27.518 29.781 19.782 1.00 68.94 213 ASP A N 1
ATOM 1660 C CA . ASP A 1 213 ? -28.537 29.906 18.743 1.00 68.94 213 ASP A CA 1
ATOM 1661 C C . ASP A 1 213 ? -28.099 29.156 17.478 1.00 68.94 213 ASP A C 1
ATOM 1663 O O . ASP A 1 213 ? -27.284 29.604 16.663 1.00 68.94 213 ASP A O 1
ATOM 1667 N N . VAL A 1 214 ? -28.637 27.951 17.339 1.00 68.44 214 VAL A N 1
ATOM 1668 C CA . VAL A 1 214 ? -28.337 27.025 16.248 1.00 68.44 214 VAL A CA 1
ATOM 1669 C C . VAL A 1 214 ? -28.926 27.510 14.911 1.00 68.44 214 VAL A C 1
AT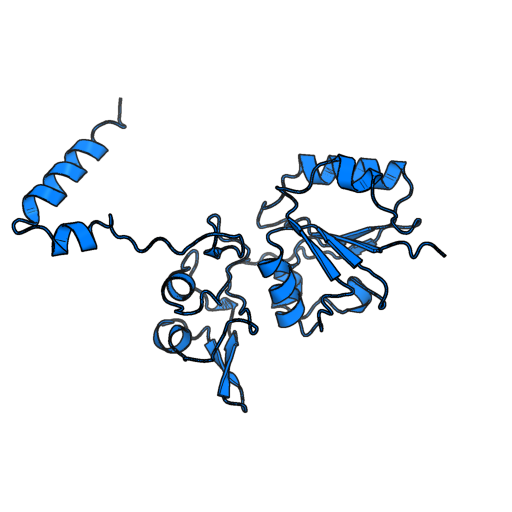OM 1671 O O . VAL A 1 214 ? -28.371 27.220 13.848 1.00 68.44 214 VAL A O 1
ATOM 1674 N N . TYR A 1 215 ? -29.996 28.313 14.923 1.00 67.50 215 TYR A N 1
ATOM 1675 C CA . TYR A 1 215 ? -30.677 28.760 13.703 1.00 67.50 215 TYR A CA 1
ATOM 1676 C C . TYR A 1 215 ? -29.849 29.773 12.900 1.00 67.50 215 TYR A C 1
ATOM 1678 O O . TYR A 1 215 ? -29.857 29.742 11.664 1.00 67.50 215 TYR A O 1
ATOM 1686 N N . GLN A 1 216 ? -29.060 30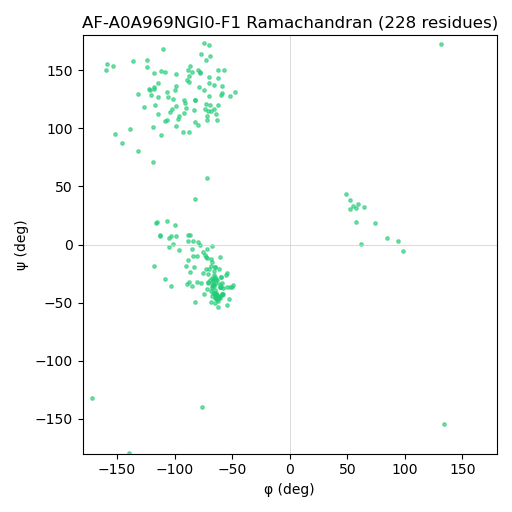.623 13.565 1.00 64.94 216 GLN A N 1
ATOM 1687 C CA . GLN A 1 216 ? -28.172 31.566 12.874 1.00 64.94 216 GLN A CA 1
ATOM 1688 C C . GLN A 1 216 ? -27.025 30.880 12.117 1.00 64.94 216 GLN A C 1
ATOM 1690 O O . GLN A 1 216 ? -26.578 31.388 11.082 1.00 64.94 216 GLN A O 1
ATOM 1695 N N . LEU A 1 217 ? -26.570 29.712 12.581 1.00 61.72 217 LEU A N 1
ATOM 1696 C CA . LEU A 1 217 ? -25.514 28.940 11.918 1.00 61.72 217 LEU A CA 1
ATOM 1697 C C . LEU A 1 217 ? -25.988 28.386 10.567 1.00 61.72 217 LEU A C 1
ATOM 1699 O O . LEU A 1 217 ? -25.301 28.535 9.552 1.00 61.72 217 LEU A O 1
ATOM 1703 N N . PHE A 1 218 ? -27.206 27.842 10.519 1.00 60.81 218 PHE A N 1
ATOM 1704 C CA . PHE A 1 218 ? -27.815 27.348 9.280 1.00 60.81 218 PHE A CA 1
ATOM 1705 C C . PHE A 1 218 ? -28.174 28.478 8.298 1.00 60.81 218 PHE A C 1
ATOM 1707 O O . PHE A 1 218 ? -28.104 28.295 7.078 1.00 60.81 218 PHE A O 1
ATOM 1714 N N . GLY A 1 219 ? -28.500 29.674 8.803 1.00 59.78 219 GLY A N 1
ATOM 1715 C CA . GLY A 1 219 ? -28.737 30.865 7.980 1.00 59.78 219 GLY A CA 1
ATOM 1716 C C . GLY A 1 219 ? -27.487 31.370 7.244 1.00 59.78 219 GLY A C 1
ATOM 1717 O O . GLY A 1 219 ? -27.581 31.802 6.092 1.00 59.78 219 GLY A O 1
ATOM 1718 N N . LYS A 1 220 ? -26.303 31.274 7.867 1.00 57.59 220 LYS A N 1
ATOM 1719 C CA . LYS A 1 220 ? -25.020 31.663 7.250 1.00 57.59 220 LYS A CA 1
ATOM 1720 C C . LYS A 1 220 ? -24.574 30.687 6.157 1.00 57.59 220 LYS A C 1
ATOM 1722 O O . LYS A 1 220 ? -24.109 31.135 5.110 1.00 57.59 220 LYS A O 1
ATOM 1727 N N . GLN A 1 221 ? -24.790 29.380 6.334 1.00 55.94 221 GLN A N 1
ATOM 1728 C CA . GLN A 1 221 ? -24.469 28.393 5.294 1.00 55.94 221 GLN A CA 1
ATOM 1729 C C . GLN A 1 221 ? -25.327 28.566 4.030 1.00 55.94 221 GLN A C 1
ATOM 1731 O O . GLN A 1 221 ? -24.791 28.511 2.924 1.00 55.94 221 GLN A O 1
ATOM 1736 N N . LYS A 1 222 ? -26.623 28.892 4.161 1.00 52.03 222 LYS A N 1
ATOM 1737 C CA . LYS A 1 222 ? -27.500 29.176 3.004 1.00 52.03 222 LYS A CA 1
ATOM 1738 C C . LYS A 1 222 ? -27.028 30.352 2.137 1.00 52.03 222 LYS A C 1
ATOM 1740 O O . LYS A 1 222 ? -27.313 30.365 0.942 1.00 52.03 222 LYS A O 1
ATOM 1745 N N . LYS A 1 223 ? -26.314 31.334 2.703 1.00 50.66 223 LYS A N 1
ATOM 1746 C CA . LYS A 1 223 ? -25.753 32.461 1.933 1.00 50.66 223 LYS A CA 1
ATOM 1747 C C . LYS A 1 223 ? -24.498 32.072 1.144 1.00 5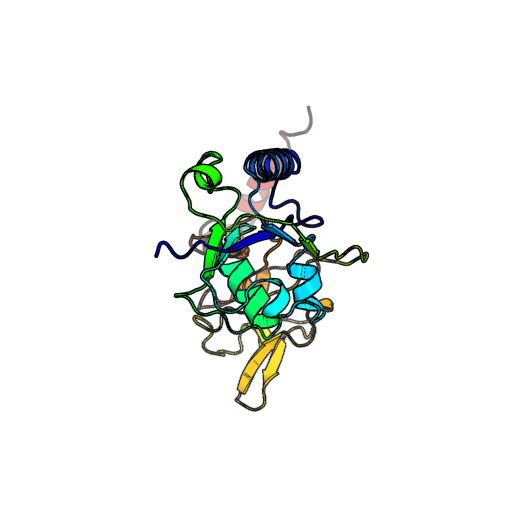0.66 223 LYS A C 1
ATOM 1749 O O . LYS A 1 223 ? -24.325 32.571 0.040 1.00 50.66 223 LYS A O 1
ATOM 1754 N N . SER A 1 224 ? -23.680 31.151 1.661 1.00 44.50 224 SER A N 1
ATOM 1755 C CA . SER A 1 224 ? -22.467 30.669 0.977 1.00 44.50 224 SER A CA 1
ATOM 1756 C C . SER A 1 224 ? -22.790 29.854 -0.287 1.00 44.50 224 SER A C 1
ATOM 1758 O O . SER A 1 224 ? -22.160 30.024 -1.325 1.00 44.50 224 SER A O 1
ATOM 1760 N N . PHE A 1 225 ? -23.859 29.050 -0.256 1.00 43.34 225 PHE A N 1
ATOM 1761 C CA . PHE A 1 225 ? -24.309 28.263 -1.416 1.00 43.34 225 PHE A CA 1
ATOM 1762 C C . PHE A 1 225 ? -24.964 29.085 -2.538 1.00 43.34 225 PHE A C 1
ATOM 1764 O O . PHE A 1 225 ? -25.185 28.563 -3.627 1.00 43.34 225 PHE A O 1
ATOM 1771 N N . ARG A 1 226 ? -25.270 30.367 -2.309 1.00 42.88 226 ARG A N 1
ATOM 1772 C CA . ARG A 1 226 ? -25.905 31.235 -3.314 1.00 42.88 226 ARG A CA 1
ATOM 1773 C C . ARG A 1 226 ? -24.919 31.900 -4.283 1.00 42.88 226 ARG A C 1
ATOM 1775 O O . ARG A 1 226 ? -25.375 32.565 -5.202 1.00 42.88 226 ARG A O 1
ATOM 1782 N N . CYS A 1 227 ? -23.607 31.715 -4.107 1.00 45.66 227 CYS A N 1
ATOM 1783 C CA . CYS A 1 227 ? -22.575 32.376 -4.921 1.00 45.66 227 CYS A CA 1
ATOM 1784 C C . CYS A 1 227 ? -21.989 31.512 -6.061 1.00 45.66 227 CYS A C 1
ATOM 1786 O O . CYS A 1 227 ? -21.029 31.930 -6.693 1.00 45.66 227 CYS A O 1
ATOM 1788 N N . PHE A 1 228 ? -22.535 30.319 -6.331 1.00 42.66 228 PHE A N 1
ATOM 1789 C CA . PHE A 1 228 ? -22.024 29.393 -7.364 1.00 42.66 228 PHE A CA 1
ATOM 1790 C C . PHE A 1 228 ? -22.997 29.133 -8.527 1.00 42.66 228 PHE A C 1
ATOM 1792 O O . PHE A 1 228 ? -22.850 28.155 -9.254 1.00 42.66 228 PHE A O 1
ATOM 1799 N N . ILE A 1 229 ? -23.991 30.002 -8.719 1.00 42.72 229 ILE A N 1
ATOM 1800 C CA . ILE A 1 229 ? -24.826 30.005 -9.927 1.00 42.72 229 ILE A CA 1
ATOM 1801 C C . ILE A 1 229 ? -24.895 31.442 -10.442 1.00 42.72 229 ILE A C 1
ATOM 1803 O O . ILE A 1 229 ? -25.859 32.146 -10.152 1.00 42.72 229 ILE A O 1
ATOM 1807 N N . ILE A 1 230 ? -23.845 31.869 -11.147 1.00 40.50 230 ILE A N 1
ATOM 1808 C CA . ILE A 1 230 ? -23.884 32.861 -12.234 1.00 40.50 230 ILE A CA 1
ATOM 1809 C C . ILE A 1 230 ? -22.837 32.421 -13.256 1.00 40.50 230 ILE A C 1
ATOM 1811 O O . ILE A 1 230 ? -21.704 32.127 -12.813 1.00 40.50 230 ILE A O 1
#

Radius of gyration: 20.95 Å; Cα contacts (8 Å, |Δi|>4): 374; chains: 1; bounding box: 61×50×44 Å

Mean predicted aligned error: 8.51 Å

Solvent-accessible surface area (backbone atoms only — not comparable to full-atom values): 13295 Å² total; per-residue (Å²): 129,87,79,50,23,43,39,31,39,41,52,28,70,88,65,57,68,46,56,71,63,63,52,50,54,50,52,55,51,32,58,75,68,41,38,24,35,33,39,28,35,27,57,70,60,27,24,78,65,61,67,51,56,55,77,74,70,37,88,84,56,44,22,39,38,36,28,55,31,40,57,26,55,54,26,38,40,44,68,28,71,34,87,81,52,77,92,34,51,46,61,37,34,49,82,77,52,59,81,62,57,71,74,78,47,67,53,36,69,53,80,63,49,76,50,83,61,86,72,92,72,79,82,55,43,71,38,62,37,71,93,49,48,79,47,81,53,59,51,46,78,65,44,92,53,59,28,46,46,66,47,97,89,61,40,68,42,73,74,33,44,85,49,41,61,82,95,62,61,63,54,32,75,68,37,94,58,63,22,40,23,28,64,63,48,90,53,58,29,43,14,29,40,78,71,67,83,75,71,58,80,80,32,69,65,46,50,44,77,72,37,98,56,58,67,62,58,59,57,55,54,60,58,64,72,64,75,80,78,129

pLDDT: mean 86.87, std 14.45, range [40.5, 97.62]

Sequence (230 aa):
MVTMSKLVLCACKRGKKISRQKLSDWLHELDNQNVAYTLVDDLCGLAAKGKIELSDVSDGEKTVFIGCQPKAMRNLLKNAGIQVDENKFDFKNAKETPFDFLKENDFSKGQSKQITYDKDWKPWYPVLDYSLCTSCQKCMNFCLFGVYTLSDEGKVIVENPENCKDLCPACARTCPQGAIVFPKHHDSPIDGGEGEFKDDAGSLLTQIQKSNDVYQLFGKQKKSFRCFII

Nearest PDB structures (foldseek):
  8a8o-assembly1_C  TM=8.396E-01  e=6.107E-03  Methanothermococcus thermolithotrophicus DSM 2095
  2qqe-assembly1_B-2  TM=2.022E-01  e=1.082E-01  Thermotoga maritima

Foldseek 3Di:
DPQAAAEEEEQQQPLCLDPPVLVVLLVVVCVVVQFAYEYEDRLLQCLVVLNDDCVSQDPPAAGEYEYAAQQLNVLSCVSSVHDDDPVRYHYHYSVPDDSCNSVVGGHDGHYYHYDDDPDDDDSWFKGFQPVQFPLPCPLVVPDPQNQWDADPVSHIDRDCRVSDDPPDLPSCLPRPRSGIETCSDPDPPNNVDDDDSPPPCVDLVVVCVVDPDNVVSVVVVVVVVVPPDD